Protein AF-A0A7K0JCX3-F1 (afdb_monomer_lite)

Sequence (196 aa):
MTDLVFKGQNDQVLTNSLKDFIETMYPDLGDCIKLYEDCYTKCIICADGSVLTQLELADSLIEYALLGNFDKAVVVNSYLFGDRKMLHYAILKTMAEVLSNPPKNCKNRSTYLMKDKNTGLVKIGSSSDISVRIQTLSCGNPYLSILAVLDKNIEKELHLKFADKKIKGEFYNLTNEDVSHIIKKYGFTSYVKSII

pLDDT: mean 76.18, std 16.54, range [28.33, 97.75]

Secondary structure (DSSP, 8-state):
-----B-S---HHHHHHHHHHHHHH-TT--S-BEEEE-SS-EEEE-TTS-EE-HHHHHHHHHHHIIIIIHHHHHHHHHHHSTT-THHHHHHHHHHHHHHHS--TT-S-PEEEEEEETTT-PEEEEEES-HHHHHHHHHHH-TTEEEEEEESS--HHHHHHHTGGGEEETTEE---HHHHHHHHHHHTPEE------

Structure (mmCIF, N/CA/C/O backbone):
data_AF-A0A7K0JCX3-F1
#
_entry.id   AF-A0A7K0JCX3-F1
#
loop_
_atom_site.group_PDB
_atom_site.id
_atom_site.type_symbol
_atom_site.label_atom_id
_atom_site.label_alt_id
_atom_site.label_comp_id
_atom_site.label_asym_id
_atom_site.label_entity_id
_atom_site.label_seq_id
_atom_site.pdbx_PDB_ins_code
_atom_site.Cartn_x
_atom_site.Cartn_y
_atom_site.Cartn_z
_atom_site.occupancy
_atom_site.B_iso_or_equiv
_atom_site.auth_seq_id
_atom_site.auth_comp_id
_atom_site.auth_asym_id
_atom_site.auth_atom_id
_atom_site.pdbx_PDB_model_num
ATOM 1 N N . MET A 1 1 ? -3.542 0.967 -40.638 1.00 36.81 1 MET A N 1
ATOM 2 C CA . MET A 1 1 ? -2.807 0.137 -39.671 1.00 36.81 1 MET A CA 1
ATOM 3 C C . MET A 1 1 ? -1.631 -0.413 -40.446 1.00 36.81 1 MET A C 1
ATOM 5 O O . MET A 1 1 ? -1.765 -1.415 -41.138 1.00 36.81 1 MET A O 1
ATOM 9 N N . THR A 1 2 ? -0.579 0.390 -40.530 1.00 41.38 2 THR A N 1
ATOM 10 C CA . THR A 1 2 ? 0.615 0.055 -41.304 1.00 41.38 2 THR A CA 1
ATOM 11 C C . THR A 1 2 ? 1.564 -0.622 -40.324 1.00 41.38 2 THR A C 1
ATOM 13 O O . THR A 1 2 ? 1.632 -0.230 -39.167 1.00 41.38 2 THR A O 1
ATOM 16 N N . ASP A 1 3 ? 2.223 -1.706 -40.716 1.00 49.84 3 ASP A N 1
ATOM 17 C CA . ASP A 1 3 ? 3.075 -2.432 -39.775 1.00 49.84 3 ASP A CA 1
ATOM 18 C C . ASP A 1 3 ? 4.225 -1.548 -39.269 1.00 49.84 3 ASP A C 1
ATOM 20 O O . ASP A 1 3 ? 4.939 -0.932 -40.059 1.00 49.84 3 ASP A O 1
ATOM 24 N N . LEU A 1 4 ? 4.434 -1.516 -37.949 1.00 51.78 4 LEU A N 1
ATOM 25 C CA . LEU A 1 4 ? 5.627 -0.934 -37.332 1.00 51.78 4 LEU A CA 1
ATOM 26 C C . LEU A 1 4 ? 6.891 -1.622 -37.874 1.00 51.78 4 LEU A C 1
ATOM 28 O O . LEU A 1 4 ? 7.139 -2.800 -37.609 1.00 51.78 4 LEU A O 1
ATOM 32 N N . VAL A 1 5 ? 7.696 -0.881 -38.641 1.00 56.72 5 VAL A N 1
ATOM 33 C CA . VAL A 1 5 ? 8.950 -1.370 -39.237 1.00 56.72 5 VAL A CA 1
ATOM 34 C C . VAL A 1 5 ? 10.145 -0.906 -38.408 1.00 56.72 5 VAL A C 1
ATOM 36 O O . VAL A 1 5 ? 10.510 0.270 -38.440 1.00 56.72 5 VAL A O 1
ATOM 39 N N . PHE A 1 6 ? 10.807 -1.841 -37.726 1.00 58.47 6 PHE A N 1
ATOM 40 C CA . PHE A 1 6 ? 12.056 -1.592 -37.005 1.00 58.47 6 PHE A CA 1
ATOM 41 C C . PHE A 1 6 ? 13.256 -1.852 -37.924 1.00 58.47 6 PHE A C 1
ATOM 43 O O . PHE A 1 6 ? 13.487 -2.973 -38.374 1.00 58.47 6 PHE A O 1
ATOM 50 N N . LYS A 1 7 ? 14.039 -0.812 -38.232 1.00 55.09 7 LYS A N 1
ATOM 51 C CA . LYS A 1 7 ? 15.247 -0.944 -39.064 1.00 55.09 7 LYS A CA 1
ATOM 52 C C . LYS A 1 7 ? 16.474 -1.169 -38.180 1.00 55.09 7 LYS A C 1
ATOM 54 O O . LYS A 1 7 ? 16.862 -0.256 -37.461 1.00 55.09 7 LYS A O 1
ATOM 59 N N . GLY A 1 8 ? 17.108 -2.343 -38.283 1.00 52.81 8 GLY A N 1
ATOM 60 C CA . GLY A 1 8 ? 18.459 -2.561 -37.745 1.00 52.81 8 GLY A CA 1
ATOM 61 C C . GLY A 1 8 ? 18.745 -3.874 -37.008 1.00 52.81 8 GLY A C 1
ATOM 62 O O . GLY A 1 8 ? 19.897 -4.061 -36.631 1.00 52.81 8 GLY A O 1
ATOM 63 N N . GLN A 1 9 ? 17.782 -4.787 -36.796 1.00 55.06 9 GLN A N 1
ATOM 64 C CA . GLN A 1 9 ? 18.033 -6.065 -36.097 1.00 55.06 9 GLN A CA 1
ATOM 65 C C . GLN A 1 9 ? 17.167 -7.238 -36.595 1.00 55.06 9 GLN A C 1
ATOM 67 O O . GLN A 1 9 ? 16.058 -7.032 -37.072 1.00 55.06 9 GLN A O 1
ATOM 72 N N . ASN A 1 10 ? 17.686 -8.468 -36.452 1.00 56.41 10 ASN A N 1
ATOM 73 C CA . ASN A 1 10 ? 17.102 -9.729 -36.949 1.00 56.41 10 ASN A CA 1
ATOM 74 C C . ASN A 1 10 ? 16.448 -10.601 -35.846 1.00 56.41 10 ASN A C 1
ATOM 76 O O . ASN A 1 10 ? 16.348 -11.816 -36.010 1.00 56.41 10 ASN A O 1
ATOM 80 N N . ASP A 1 11 ? 16.030 -10.028 -34.712 1.00 65.44 11 ASP A N 1
ATOM 81 C CA . ASP A 1 11 ? 15.361 -10.780 -33.635 1.00 65.44 11 ASP A CA 1
ATOM 82 C C . ASP A 1 11 ? 13.849 -10.518 -33.649 1.00 65.44 11 ASP A C 1
ATOM 84 O O . ASP A 1 11 ? 13.374 -9.470 -33.207 1.00 65.44 11 ASP A O 1
ATOM 88 N N . GLN A 1 12 ? 13.082 -11.481 -34.164 1.00 66.31 12 GLN A N 1
ATOM 89 C CA . GLN A 1 12 ? 11.628 -11.372 -34.305 1.00 66.31 12 GLN A CA 1
ATOM 90 C C . GLN A 1 12 ? 10.897 -11.280 -32.954 1.00 66.31 12 GLN A C 1
ATOM 92 O O . GLN A 1 12 ? 9.880 -10.596 -32.858 1.00 66.31 12 GLN A O 1
ATOM 97 N N . VAL A 1 13 ? 11.394 -11.951 -31.908 1.00 61.91 13 VAL A N 1
ATOM 98 C CA . VAL A 1 13 ? 10.744 -11.987 -30.584 1.00 61.91 13 VAL A CA 1
ATOM 99 C C . VAL A 1 13 ? 10.906 -10.647 -29.880 1.00 61.91 13 VAL A C 1
ATOM 101 O O . VAL A 1 13 ? 9.941 -10.103 -29.334 1.00 61.91 13 VAL A O 1
ATOM 104 N N . LEU A 1 14 ? 12.113 -10.088 -29.946 1.00 69.38 14 LEU A N 1
ATOM 105 C CA . LEU A 1 14 ? 12.386 -8.741 -29.472 1.00 69.38 14 LEU A CA 1
ATOM 106 C C . LEU A 1 14 ? 11.587 -7.707 -30.272 1.00 69.38 14 LEU A C 1
ATOM 108 O O . LEU A 1 14 ? 10.976 -6.823 -29.680 1.00 69.38 14 LEU A O 1
ATOM 112 N N . THR A 1 15 ? 11.547 -7.853 -31.598 1.00 71.00 15 THR A N 1
ATOM 113 C CA . THR A 1 15 ? 10.819 -6.938 -32.488 1.00 71.00 15 THR A CA 1
ATOM 114 C C . THR A 1 15 ? 9.327 -6.921 -32.161 1.00 71.00 15 THR A C 1
ATOM 116 O O . THR A 1 15 ? 8.750 -5.847 -32.040 1.00 71.00 15 THR A O 1
ATOM 119 N N . ASN A 1 16 ? 8.714 -8.085 -31.931 1.00 78.88 16 ASN A N 1
ATOM 120 C CA . ASN A 1 16 ? 7.308 -8.178 -31.535 1.00 78.88 16 ASN A CA 1
ATOM 121 C C . ASN A 1 16 ? 7.069 -7.639 -30.117 1.00 78.88 16 ASN A C 1
ATOM 123 O O . ASN A 1 16 ? 6.100 -6.931 -29.897 1.00 78.88 16 ASN A O 1
ATOM 127 N N . SER A 1 17 ? 7.953 -7.927 -29.156 1.00 80.12 17 SER A N 1
ATOM 128 C CA . SER A 1 17 ? 7.790 -7.424 -27.780 1.00 80.12 17 SER A CA 1
ATOM 129 C C . SER A 1 17 ? 7.938 -5.904 -27.708 1.00 80.12 17 SER A C 1
ATOM 131 O O . SER A 1 17 ? 7.210 -5.246 -26.972 1.00 80.12 17 SER A O 1
ATOM 133 N N . LEU A 1 18 ? 8.862 -5.342 -28.492 1.00 78.12 18 LEU A N 1
ATOM 134 C CA . LEU A 1 18 ? 9.038 -3.901 -28.623 1.00 78.12 18 LEU A CA 1
ATOM 135 C C . LEU A 1 18 ? 7.862 -3.273 -29.377 1.00 78.12 18 LEU A C 1
ATOM 137 O O . LEU A 1 18 ? 7.379 -2.232 -28.952 1.00 78.12 18 LEU A O 1
ATOM 141 N N . LYS A 1 19 ? 7.362 -3.921 -30.438 1.00 79.25 19 LYS A N 1
ATOM 142 C CA . LYS A 1 19 ? 6.141 -3.508 -31.145 1.00 79.25 19 LYS A CA 1
ATOM 143 C C . LYS A 1 19 ? 4.956 -3.434 -30.187 1.00 79.25 19 LYS A C 1
ATOM 145 O O . LYS A 1 19 ? 4.384 -2.365 -30.036 1.00 79.25 19 LYS A O 1
ATOM 150 N N . ASP A 1 20 ? 4.671 -4.524 -29.482 1.00 83.44 20 ASP A N 1
ATOM 151 C CA . ASP A 1 20 ? 3.569 -4.608 -28.525 1.00 83.44 20 ASP A CA 1
ATOM 152 C C . ASP A 1 20 ? 3.714 -3.567 -27.410 1.00 83.44 20 ASP A C 1
ATOM 154 O O . ASP A 1 20 ? 2.731 -2.948 -27.015 1.00 83.44 20 ASP A O 1
ATOM 158 N N . PHE A 1 21 ? 4.929 -3.366 -26.893 1.00 85.12 21 PHE A N 1
ATOM 159 C CA . PHE A 1 21 ? 5.210 -2.332 -25.900 1.00 85.12 21 PHE A CA 1
ATOM 160 C C . PHE A 1 21 ? 4.869 -0.936 -26.426 1.00 85.12 21 PHE A C 1
ATOM 162 O O . PHE A 1 21 ? 4.152 -0.199 -25.754 1.00 85.12 21 PHE A O 1
ATOM 169 N N . ILE A 1 22 ? 5.337 -0.587 -27.628 1.00 81.56 22 ILE A N 1
ATOM 170 C CA . ILE A 1 22 ? 5.062 0.720 -28.228 1.00 81.56 22 ILE A CA 1
ATOM 171 C C . ILE A 1 22 ? 3.571 0.875 -28.530 1.00 81.56 22 ILE A C 1
ATOM 173 O O . ILE A 1 22 ? 2.998 1.886 -28.153 1.00 81.56 22 ILE A O 1
ATOM 177 N N . GLU A 1 23 ? 2.920 -0.114 -29.139 1.00 83.38 23 GLU A N 1
ATOM 178 C CA . GLU A 1 23 ? 1.483 -0.049 -29.446 1.00 83.38 23 GLU A CA 1
ATOM 179 C C . GLU A 1 23 ? 0.627 0.068 -28.176 1.00 83.38 23 GLU A C 1
ATOM 181 O O . GLU A 1 23 ? -0.395 0.751 -28.176 1.00 83.38 23 GLU A O 1
ATOM 186 N N . THR A 1 24 ? 1.052 -0.573 -27.083 1.00 83.62 24 THR A N 1
ATOM 187 C CA . THR A 1 24 ? 0.335 -0.531 -25.801 1.00 83.62 24 THR A CA 1
ATOM 188 C C . THR A 1 24 ? 0.536 0.798 -25.079 1.00 83.62 24 THR A C 1
ATOM 190 O O . THR A 1 24 ? -0.426 1.355 -24.556 1.00 83.62 24 THR A O 1
ATOM 193 N N . MET A 1 25 ? 1.773 1.295 -25.021 1.00 84.31 25 MET A N 1
ATOM 194 C CA . MET A 1 25 ? 2.112 2.483 -24.229 1.00 84.31 25 MET A CA 1
ATOM 195 C C . MET A 1 25 ? 1.983 3.792 -25.014 1.00 84.31 25 MET A C 1
ATOM 197 O O . MET A 1 25 ? 1.819 4.851 -24.414 1.00 84.31 25 MET A O 1
ATOM 201 N N . TYR A 1 26 ? 2.033 3.728 -26.344 1.00 82.25 26 TYR A N 1
ATOM 202 C CA . TYR A 1 26 ? 2.054 4.879 -27.244 1.00 82.25 26 TYR A CA 1
ATOM 203 C C . TYR A 1 26 ? 1.163 4.657 -28.486 1.00 82.25 26 TYR A C 1
ATOM 205 O O . TYR A 1 26 ? 1.654 4.641 -29.616 1.00 82.25 26 TYR A O 1
ATOM 213 N N . PRO A 1 27 ? -0.161 4.498 -28.321 1.00 79.88 27 PRO A N 1
ATOM 214 C CA . PRO A 1 27 ? -1.068 4.133 -29.416 1.00 79.88 27 PRO A CA 1
ATOM 215 C C . PRO A 1 27 ? -1.220 5.204 -30.514 1.00 79.88 27 PRO A C 1
ATOM 217 O O . PRO A 1 27 ? -1.585 4.874 -31.640 1.00 79.88 27 PRO A O 1
ATOM 220 N N . ASP A 1 28 ? -0.942 6.476 -30.209 1.00 74.94 28 ASP A N 1
ATOM 221 C CA . ASP A 1 28 ? -1.078 7.607 -31.146 1.00 74.94 28 ASP A CA 1
ATOM 222 C C . ASP A 1 28 ? 0.184 7.855 -31.995 1.00 74.94 28 ASP A C 1
ATOM 224 O O . ASP A 1 28 ? 0.209 8.723 -32.872 1.00 74.94 28 ASP A O 1
ATOM 228 N N . LEU A 1 29 ? 1.253 7.104 -31.727 1.00 67.19 29 LEU A N 1
ATOM 229 C CA . LEU A 1 29 ? 2.536 7.238 -32.396 1.00 67.19 29 LEU A CA 1
ATOM 230 C C . LEU A 1 29 ? 2.500 6.513 -33.751 1.00 67.19 29 LEU A C 1
ATOM 232 O O . LEU A 1 29 ? 2.429 5.291 -33.827 1.00 67.19 29 LEU A O 1
ATOM 236 N N . GLY A 1 30 ? 2.497 7.299 -34.833 1.00 59.31 30 GLY A N 1
ATOM 237 C CA . GLY A 1 30 ? 2.309 6.816 -36.205 1.00 59.31 30 GLY A CA 1
ATOM 238 C C . GLY A 1 30 ? 3.421 5.907 -36.756 1.00 59.31 30 GLY A C 1
ATOM 239 O O . GLY A 1 30 ? 4.517 5.786 -36.208 1.00 59.31 30 GLY A O 1
ATOM 240 N N . ASP A 1 31 ? 3.122 5.288 -37.901 1.00 64.75 31 ASP A N 1
ATOM 241 C CA . ASP A 1 31 ? 3.861 4.166 -38.489 1.00 64.75 31 ASP A CA 1
ATOM 242 C C . ASP A 1 31 ? 5.259 4.548 -39.017 1.00 64.75 31 ASP A C 1
ATOM 244 O O . ASP A 1 31 ? 5.417 4.885 -40.190 1.00 64.75 31 ASP A O 1
ATOM 248 N N . CYS A 1 32 ? 6.273 4.501 -38.143 1.00 57.72 32 CYS A N 1
ATOM 249 C CA . CYS A 1 32 ? 7.697 4.207 -38.401 1.00 57.72 32 CYS A CA 1
ATOM 250 C C . CYS A 1 32 ? 8.549 4.640 -37.199 1.00 57.72 32 CYS A C 1
ATOM 252 O O . CYS A 1 32 ? 8.616 5.822 -36.876 1.00 57.72 32 CYS A O 1
ATOM 254 N N . ILE A 1 33 ? 9.299 3.715 -36.599 1.00 67.50 33 ILE A N 1
ATOM 255 C CA . ILE A 1 33 ? 10.171 4.007 -35.458 1.00 67.50 33 ILE A CA 1
ATOM 256 C C . ILE A 1 33 ? 11.630 3.721 -35.820 1.00 67.50 33 ILE A C 1
ATOM 258 O O . ILE A 1 33 ? 11.962 2.668 -36.368 1.00 67.50 33 ILE A O 1
ATOM 262 N N . LYS A 1 34 ? 12.522 4.664 -35.510 1.00 69.50 34 LYS A N 1
ATOM 263 C CA . LYS A 1 34 ? 13.972 4.517 -35.650 1.00 69.50 34 LYS A CA 1
ATOM 264 C C . LYS A 1 34 ? 14.608 4.393 -34.278 1.00 69.50 34 LYS A C 1
ATOM 266 O O . LYS A 1 34 ? 14.353 5.188 -33.383 1.00 69.50 34 LYS A O 1
ATOM 271 N N . LEU A 1 35 ? 15.478 3.409 -34.138 1.00 67.75 35 LEU A N 1
ATOM 272 C CA . LEU A 1 35 ? 16.242 3.190 -32.921 1.00 67.75 35 LEU A CA 1
ATOM 273 C C . LEU A 1 35 ? 17.571 3.919 -33.082 1.00 67.75 35 LEU A C 1
ATOM 275 O O . LEU A 1 35 ? 18.255 3.744 -34.093 1.00 67.75 35 LEU A O 1
ATOM 279 N N . TYR A 1 36 ? 17.899 4.769 -32.117 1.00 67.44 36 TYR A N 1
ATOM 280 C CA . TYR A 1 36 ? 19.151 5.509 -32.091 1.00 67.44 36 TYR A CA 1
ATOM 281 C C . TYR A 1 36 ? 19.960 5.068 -30.874 1.00 67.44 36 TYR A C 1
ATOM 283 O O . TYR A 1 36 ? 19.446 5.023 -29.759 1.00 67.44 36 TYR A O 1
ATOM 291 N N . GLU A 1 37 ? 21.220 4.714 -31.099 1.00 63.09 37 GLU A N 1
ATOM 292 C CA . GLU A 1 37 ? 22.159 4.280 -30.068 1.00 63.09 37 GLU A CA 1
ATOM 293 C C . GLU A 1 37 ? 23.459 5.066 -30.231 1.00 63.09 37 GLU A C 1
ATOM 295 O O . GLU A 1 37 ? 24.058 5.071 -31.308 1.00 63.09 37 GLU A O 1
ATOM 300 N N . ASP A 1 38 ? 23.896 5.720 -29.156 1.00 59.59 38 ASP A N 1
ATOM 301 C CA . ASP A 1 38 ? 25.240 6.272 -29.030 1.00 59.59 38 ASP A CA 1
ATOM 302 C C . ASP A 1 38 ? 25.994 5.628 -27.856 1.00 59.59 38 ASP A C 1
ATOM 304 O O . ASP A 1 38 ? 25.495 4.738 -27.165 1.00 59.59 38 ASP A O 1
ATOM 308 N N . CYS A 1 39 ? 27.240 6.048 -27.633 1.00 46.81 39 CYS A N 1
ATOM 309 C CA . CYS A 1 39 ? 28.114 5.479 -26.607 1.00 46.81 39 CYS A CA 1
ATOM 310 C C . CYS A 1 39 ? 27.606 5.651 -25.160 1.00 46.81 39 CYS A C 1
ATOM 312 O O . CYS A 1 39 ? 28.187 5.054 -24.248 1.00 46.81 39 CYS A O 1
ATOM 314 N N . TYR A 1 40 ? 26.536 6.420 -24.936 1.00 53.09 40 TYR A N 1
ATOM 315 C CA . TYR A 1 40 ? 25.987 6.696 -23.611 1.00 53.09 40 TYR A CA 1
ATOM 316 C C . TYR A 1 40 ? 24.502 6.344 -23.477 1.00 53.09 40 TYR A C 1
ATOM 318 O O . TYR A 1 40 ? 24.075 6.016 -22.368 1.00 53.09 40 TYR A O 1
ATOM 326 N N . THR A 1 41 ? 23.724 6.387 -24.562 1.00 58.28 41 THR A N 1
ATOM 327 C CA . THR A 1 41 ? 22.262 6.296 -24.518 1.00 58.28 41 THR A CA 1
ATOM 328 C C . THR A 1 41 ? 21.656 5.589 -25.731 1.00 58.28 41 THR A C 1
ATOM 330 O O . THR A 1 41 ? 22.139 5.687 -26.856 1.00 58.28 41 THR A O 1
ATOM 333 N N . LYS A 1 42 ? 20.544 4.890 -25.484 1.00 67.31 42 LYS A N 1
ATOM 334 C CA . LYS A 1 42 ? 19.618 4.397 -26.510 1.00 67.31 42 LYS A CA 1
ATOM 335 C C . LYS A 1 42 ? 18.321 5.187 -26.412 1.00 67.31 42 LYS A C 1
ATOM 337 O O . LYS A 1 42 ? 17.773 5.292 -25.316 1.00 67.31 42 LYS A O 1
ATOM 342 N N . CYS A 1 43 ? 17.826 5.719 -27.520 1.00 69.31 43 CYS A N 1
ATOM 343 C CA . CYS A 1 43 ? 16.540 6.405 -27.585 1.00 69.31 43 CYS A CA 1
ATOM 344 C C . CYS A 1 43 ? 15.733 5.947 -28.800 1.00 69.31 43 CYS A C 1
ATOM 346 O O . CYS A 1 43 ? 16.257 5.371 -29.761 1.00 69.31 43 CYS A O 1
ATOM 348 N N . ILE A 1 44 ? 14.427 6.182 -28.729 1.00 74.81 44 ILE A N 1
ATOM 349 C CA . ILE A 1 44 ? 13.502 5.855 -29.806 1.00 74.81 44 ILE A CA 1
ATOM 350 C C . ILE A 1 44 ? 13.110 7.156 -30.503 1.00 74.81 44 ILE A C 1
ATOM 352 O O . ILE A 1 44 ? 12.558 8.047 -29.868 1.00 74.81 44 ILE A O 1
ATOM 356 N N . ILE A 1 45 ? 13.407 7.266 -31.799 1.00 75.19 45 ILE A N 1
ATOM 357 C CA . ILE A 1 45 ? 12.993 8.381 -32.653 1.00 75.19 45 ILE A CA 1
ATOM 358 C C . ILE A 1 45 ? 11.753 7.957 -33.427 1.00 75.19 45 ILE A C 1
ATOM 360 O O . ILE A 1 45 ? 11.756 6.980 -34.178 1.00 75.19 45 ILE A O 1
ATOM 364 N N . CYS A 1 46 ? 10.700 8.725 -33.266 1.00 74.81 46 CYS A N 1
ATOM 365 C CA . CYS A 1 46 ? 9.385 8.423 -33.777 1.00 74.81 46 CYS A CA 1
ATOM 366 C C . CYS A 1 46 ? 9.141 9.010 -35.172 1.00 74.81 46 CYS A C 1
ATOM 368 O O . CYS A 1 46 ? 9.905 9.853 -35.652 1.00 74.81 46 CYS A O 1
ATOM 370 N N . ALA A 1 47 ? 8.066 8.571 -35.833 1.00 69.12 47 ALA A N 1
ATOM 371 C CA . ALA A 1 47 ? 7.727 8.987 -37.197 1.00 69.12 47 ALA A CA 1
ATOM 372 C C . ALA A 1 47 ? 7.475 10.498 -37.321 1.00 69.12 47 ALA A C 1
ATOM 374 O O . ALA A 1 47 ? 7.823 11.106 -38.332 1.00 69.12 47 ALA A O 1
ATOM 375 N N . ASP A 1 48 ? 6.895 11.096 -36.283 1.00 70.69 48 ASP A N 1
ATOM 376 C CA . ASP A 1 48 ? 6.623 12.531 -36.164 1.00 70.69 48 ASP A CA 1
ATOM 377 C C . ASP A 1 48 ? 7.868 13.359 -35.788 1.00 70.69 48 ASP A C 1
ATOM 379 O O . ASP A 1 48 ? 7.803 14.586 -35.714 1.00 70.69 48 ASP A O 1
ATOM 383 N N . GLY A 1 49 ? 9.011 12.697 -35.578 1.00 70.56 49 GLY A N 1
ATOM 384 C CA . GLY A 1 49 ? 10.269 13.310 -35.164 1.00 70.56 49 GLY A CA 1
ATOM 385 C C . GLY A 1 49 ? 10.449 13.444 -33.650 1.00 70.56 49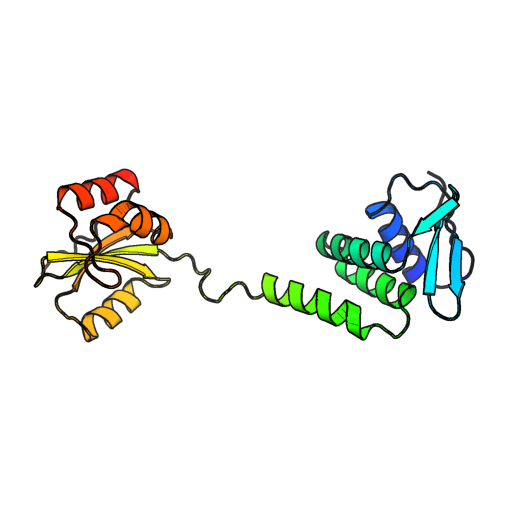 GLY A C 1
ATOM 386 O O . GLY A 1 49 ? 11.491 13.948 -33.230 1.00 70.56 49 GLY A O 1
ATOM 387 N N . SER A 1 50 ? 9.491 12.995 -32.830 1.00 74.56 50 SER A N 1
ATOM 388 C CA . SER A 1 50 ? 9.642 12.971 -31.369 1.00 74.56 50 SER A CA 1
ATOM 389 C C . SER A 1 50 ? 10.697 11.951 -30.920 1.00 74.56 50 SER A C 1
ATOM 391 O O . SER A 1 50 ? 10.993 10.984 -31.624 1.00 74.56 50 SER A O 1
ATOM 393 N N . VAL A 1 51 ? 11.304 12.181 -29.753 1.00 79.00 51 VAL A N 1
ATOM 394 C CA . VAL A 1 51 ? 12.357 11.321 -29.195 1.00 79.00 51 VAL A CA 1
ATOM 395 C C . VAL A 1 51 ? 11.938 10.858 -27.807 1.00 79.00 51 VAL A C 1
ATOM 397 O O . VAL A 1 51 ? 11.800 11.688 -26.916 1.00 79.00 51 VAL A O 1
ATOM 400 N N . LEU A 1 52 ? 11.784 9.547 -27.619 1.00 76.56 52 LEU A N 1
ATOM 401 C CA . LEU A 1 52 ? 11.574 8.941 -26.305 1.00 76.56 52 LEU A CA 1
ATOM 402 C C . LEU A 1 52 ? 12.930 8.678 -25.655 1.00 76.56 52 LEU A C 1
ATOM 404 O O . LEU A 1 52 ? 13.750 7.894 -26.153 1.00 76.56 52 LEU A O 1
ATOM 408 N N . THR A 1 53 ? 13.165 9.362 -24.544 1.00 75.06 53 THR A N 1
ATOM 409 C CA . THR A 1 53 ? 14.390 9.257 -23.756 1.00 75.06 53 THR A CA 1
ATOM 410 C C . THR A 1 53 ? 14.428 7.967 -22.936 1.00 75.06 53 THR A C 1
ATOM 412 O O . THR A 1 53 ? 13.419 7.301 -22.714 1.00 75.06 53 THR A O 1
ATOM 415 N N . GLN A 1 54 ? 15.609 7.615 -22.424 1.00 72.31 54 GLN A N 1
ATOM 416 C CA . GLN A 1 54 ? 15.784 6.434 -21.574 1.00 72.31 54 GLN A CA 1
ATOM 417 C C . GLN A 1 54 ? 14.898 6.434 -20.323 1.00 72.31 54 GLN A C 1
ATOM 419 O O . GLN A 1 54 ? 14.440 5.374 -19.909 1.00 72.31 54 GLN A O 1
ATOM 424 N N . LEU A 1 55 ? 14.652 7.601 -19.727 1.00 70.62 55 LEU A N 1
ATOM 425 C CA . LEU A 1 55 ? 13.816 7.707 -18.535 1.00 70.62 55 LEU A CA 1
ATOM 426 C C . LEU A 1 55 ? 12.338 7.467 -18.871 1.00 70.62 55 LEU A C 1
ATOM 428 O O . LEU A 1 55 ? 11.693 6.650 -18.225 1.00 70.62 55 LEU A O 1
ATOM 432 N N . GLU A 1 56 ? 11.838 8.095 -19.939 1.00 76.31 56 GLU A N 1
ATOM 433 C CA . GLU A 1 56 ? 10.451 7.930 -20.405 1.00 76.31 56 GLU A CA 1
ATOM 434 C C . GLU A 1 56 ? 10.156 6.485 -20.819 1.00 76.31 56 GLU A C 1
ATOM 436 O O . GLU A 1 56 ? 9.080 5.949 -20.545 1.00 76.31 56 GLU A O 1
ATOM 441 N N . LEU A 1 57 ? 11.143 5.830 -21.431 1.00 78.06 57 LEU A N 1
ATOM 442 C CA . LEU A 1 57 ? 11.065 4.417 -21.774 1.00 78.06 57 LEU A CA 1
ATOM 443 C C . LEU A 1 57 ? 11.089 3.521 -20.533 1.00 78.06 57 LEU A C 1
ATOM 445 O O . LEU A 1 57 ? 10.366 2.530 -20.502 1.00 78.06 57 LEU A O 1
ATOM 449 N N . ALA A 1 58 ? 11.897 3.847 -19.519 1.00 76.06 58 ALA A N 1
ATOM 450 C CA . ALA A 1 58 ? 11.974 3.067 -18.288 1.00 76.06 58 ALA A CA 1
ATOM 451 C C . ALA A 1 58 ? 10.653 3.124 -17.513 1.00 76.06 58 ALA A C 1
ATOM 453 O O . ALA A 1 58 ? 10.166 2.075 -17.108 1.00 76.06 58 ALA A O 1
ATOM 454 N N . ASP A 1 59 ? 10.052 4.308 -17.372 1.00 75.06 59 ASP A N 1
ATOM 455 C CA . ASP A 1 59 ? 8.776 4.496 -16.670 1.00 75.06 59 ASP A CA 1
ATOM 456 C C . ASP A 1 59 ? 7.624 3.782 -17.383 1.00 75.06 59 ASP A C 1
ATOM 458 O O . ASP A 1 59 ? 6.872 3.021 -16.769 1.00 75.06 59 ASP A O 1
ATOM 462 N N . SER A 1 60 ? 7.541 3.938 -18.704 1.00 80.75 60 SER A N 1
ATOM 463 C CA . SER A 1 60 ? 6.502 3.285 -19.508 1.00 80.75 60 SER A CA 1
ATOM 464 C C . SER A 1 60 ? 6.625 1.762 -19.458 1.00 80.75 60 SER A C 1
ATOM 466 O O . SER A 1 60 ? 5.633 1.038 -19.508 1.00 80.75 60 SER A O 1
ATOM 468 N N . LEU A 1 61 ? 7.845 1.250 -19.292 1.00 77.19 61 LEU A N 1
ATOM 469 C CA . LEU A 1 61 ? 8.103 -0.173 -19.125 1.00 77.19 61 LEU A CA 1
ATOM 470 C C . LEU A 1 61 ? 7.595 -0.728 -17.785 1.00 77.19 61 LEU A C 1
ATOM 472 O O . LEU A 1 61 ? 7.147 -1.876 -17.733 1.00 77.19 61 LEU A O 1
ATOM 476 N N . ILE A 1 62 ? 7.636 0.074 -16.715 1.00 75.69 62 ILE A N 1
ATOM 477 C CA . ILE A 1 62 ? 7.045 -0.281 -15.414 1.00 75.69 62 ILE A CA 1
ATOM 478 C C . ILE A 1 62 ? 5.539 -0.473 -15.570 1.00 75.69 62 ILE A C 1
ATOM 480 O O . ILE A 1 62 ? 4.988 -1.484 -15.136 1.00 75.69 62 ILE A O 1
ATOM 484 N N . GLU A 1 63 ? 4.877 0.490 -16.204 1.00 76.25 63 GLU A N 1
ATOM 485 C CA . GLU A 1 63 ? 3.433 0.457 -16.419 1.00 76.25 63 GLU A CA 1
ATOM 486 C C . GLU A 1 63 ? 3.031 -0.707 -17.327 1.00 76.25 63 GLU A C 1
ATOM 488 O O . GLU A 1 63 ? 2.137 -1.484 -16.989 1.00 76.25 63 GLU A O 1
ATOM 493 N N . TYR A 1 64 ? 3.778 -0.919 -18.409 1.00 80.38 64 TYR A N 1
ATOM 494 C CA . TYR A 1 64 ? 3.589 -2.064 -19.288 1.00 80.38 64 TYR A CA 1
ATOM 495 C C . TYR A 1 64 ? 3.674 -3.402 -18.536 1.00 80.38 64 TYR A C 1
ATOM 497 O O . TYR A 1 64 ? 2.845 -4.296 -18.741 1.00 80.38 64 TYR A O 1
ATOM 505 N N . ALA A 1 65 ? 4.629 -3.530 -17.608 1.00 75.31 65 ALA A N 1
ATOM 506 C CA . ALA A 1 65 ? 4.755 -4.703 -16.751 1.00 75.31 65 ALA A CA 1
ATOM 507 C C . ALA A 1 65 ? 3.553 -4.870 -15.797 1.00 75.31 65 ALA A C 1
ATOM 509 O O . ALA A 1 65 ? 3.077 -5.993 -15.610 1.00 75.31 65 ALA A O 1
ATOM 510 N N . LEU A 1 66 ? 3.030 -3.774 -15.232 1.00 70.38 66 LEU A N 1
ATOM 511 C CA . LEU A 1 66 ? 1.860 -3.774 -14.340 1.00 70.38 66 LEU A CA 1
ATOM 512 C C . LEU A 1 66 ? 0.546 -4.117 -15.056 1.00 70.38 66 LEU A C 1
ATOM 514 O O . LEU A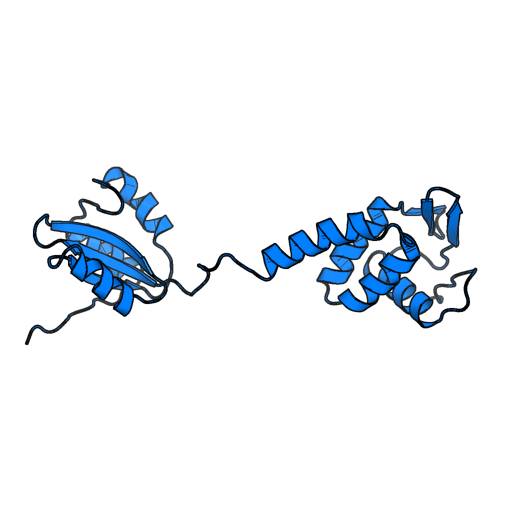 1 66 ? -0.354 -4.675 -14.431 1.00 70.38 66 LEU A O 1
ATOM 518 N N . LEU A 1 67 ? 0.453 -3.870 -16.364 1.00 74.50 67 LEU A N 1
ATOM 519 C CA . LEU A 1 67 ? -0.670 -4.296 -17.210 1.00 74.50 67 LEU A CA 1
ATOM 520 C C . LEU A 1 67 ? -0.667 -5.807 -17.519 1.00 74.50 67 LEU A C 1
ATOM 522 O O . LEU A 1 67 ? -1.471 -6.282 -18.318 1.00 74.50 67 LEU A O 1
ATOM 526 N N . GLY A 1 68 ? 0.224 -6.575 -16.883 1.00 72.81 68 GLY A N 1
ATOM 527 C CA . GLY A 1 68 ? 0.331 -8.024 -17.042 1.00 72.81 68 GLY A CA 1
ATOM 528 C C . GLY A 1 68 ? 1.321 -8.463 -18.123 1.00 72.81 68 GLY A C 1
ATOM 529 O O . GLY A 1 68 ? 1.443 -9.660 -18.369 1.00 72.81 68 GLY A O 1
ATOM 530 N N . ASN A 1 69 ? 2.068 -7.537 -18.736 1.00 78.38 69 ASN A N 1
ATOM 531 C CA . ASN A 1 69 ? 3.045 -7.840 -19.790 1.00 78.38 69 ASN A CA 1
ATOM 532 C C . ASN A 1 69 ? 4.484 -7.961 -19.258 1.00 78.38 69 ASN A C 1
ATOM 534 O O . ASN A 1 69 ? 5.442 -7.606 -19.945 1.00 78.38 69 ASN A O 1
ATOM 538 N N . PHE A 1 70 ? 4.648 -8.456 -18.028 1.00 73.62 70 PHE A N 1
ATOM 539 C CA . PHE A 1 70 ? 5.933 -8.495 -17.322 1.00 73.62 70 PHE A CA 1
ATOM 540 C C . PHE A 1 70 ? 7.053 -9.169 -18.135 1.00 73.62 70 PHE A C 1
ATOM 542 O O . PHE A 1 70 ? 8.143 -8.616 -18.263 1.00 73.62 70 PHE A O 1
ATOM 549 N N . ASP A 1 71 ? 6.778 -10.319 -18.752 1.00 73.81 71 ASP A N 1
ATOM 550 C CA . ASP A 1 71 ? 7.785 -11.069 -19.516 1.00 73.81 71 ASP A CA 1
ATOM 551 C C . ASP A 1 71 ? 8.279 -10.296 -20.745 1.00 73.81 71 ASP A C 1
ATOM 553 O O . ASP A 1 71 ? 9.480 -10.232 -21.018 1.00 73.81 71 ASP A O 1
ATOM 557 N N . LYS A 1 72 ? 7.362 -9.629 -21.453 1.00 80.31 72 LYS A N 1
ATOM 558 C CA . LYS A 1 72 ? 7.697 -8.770 -22.597 1.00 80.31 72 LYS A CA 1
ATOM 559 C C . LYS A 1 72 ? 8.458 -7.525 -22.141 1.00 80.31 72 LYS A C 1
ATOM 561 O O . LYS A 1 72 ? 9.425 -7.127 -22.789 1.00 80.31 72 LYS A O 1
ATOM 566 N N . ALA A 1 73 ? 8.090 -6.959 -20.991 1.00 77.25 73 ALA A N 1
ATOM 567 C CA . ALA A 1 73 ? 8.778 -5.817 -20.402 1.00 77.25 73 ALA A CA 1
ATOM 568 C C . ALA A 1 73 ? 10.253 -6.130 -20.080 1.00 77.25 73 ALA A C 1
ATOM 570 O O . ALA A 1 73 ? 11.137 -5.315 -20.328 1.00 77.25 73 ALA A O 1
ATOM 571 N N . VAL A 1 74 ? 10.562 -7.338 -19.598 1.00 73.19 74 VAL A N 1
ATOM 572 C CA . VAL A 1 74 ? 11.949 -7.763 -19.323 1.00 73.19 74 VAL A CA 1
ATOM 573 C C . VAL A 1 74 ? 12.788 -7.863 -20.604 1.00 73.19 74 VAL A C 1
ATOM 575 O O . VAL A 1 74 ? 13.963 -7.466 -20.615 1.00 73.19 74 VAL A O 1
ATOM 578 N N . VAL A 1 75 ? 12.190 -8.363 -21.690 1.00 77.44 75 VAL A N 1
ATOM 579 C CA . VAL A 1 75 ? 12.834 -8.446 -23.011 1.00 77.44 75 VAL A CA 1
ATOM 580 C C . VAL A 1 75 ? 13.135 -7.042 -23.542 1.00 77.44 75 VAL A C 1
ATOM 582 O O . VAL A 1 75 ? 14.273 -6.753 -23.919 1.00 77.44 75 VAL A O 1
ATOM 585 N N . VAL A 1 76 ? 12.153 -6.140 -23.471 1.00 77.75 76 VAL A N 1
ATOM 586 C CA . VAL A 1 76 ? 12.292 -4.739 -23.891 1.00 77.75 76 VAL A CA 1
ATOM 587 C C . VAL A 1 76 ? 13.319 -3.986 -23.026 1.00 77.75 76 VAL A C 1
ATOM 589 O O . VAL A 1 76 ? 14.175 -3.292 -23.573 1.00 77.75 76 VAL A O 1
ATOM 592 N N . ASN A 1 77 ? 13.345 -4.199 -21.703 1.00 78.25 77 ASN A N 1
ATOM 593 C CA . ASN A 1 77 ? 14.349 -3.625 -20.790 1.00 78.25 77 ASN A CA 1
ATOM 594 C C . ASN A 1 77 ? 15.782 -3.958 -21.224 1.00 78.25 77 ASN A C 1
ATOM 596 O O . ASN A 1 77 ? 16.665 -3.103 -21.303 1.00 78.25 77 ASN A O 1
ATOM 600 N N . SER A 1 78 ? 16.011 -5.249 -21.475 1.00 73.44 78 SER A N 1
ATOM 601 C CA . SER A 1 78 ? 17.336 -5.791 -21.775 1.00 73.44 78 SER A CA 1
ATOM 602 C C . SER A 1 78 ? 17.889 -5.213 -23.068 1.00 73.44 78 SER A C 1
ATOM 604 O O . SER A 1 78 ? 19.095 -5.009 -23.202 1.00 73.44 78 SER A O 1
ATOM 606 N N . TYR A 1 79 ? 16.989 -4.921 -23.998 1.00 75.25 79 TYR A N 1
ATOM 607 C CA . TYR A 1 79 ? 17.312 -4.272 -25.245 1.00 75.25 79 TYR A CA 1
ATOM 608 C C . TYR A 1 79 ? 17.617 -2.777 -25.078 1.00 75.25 79 TYR A C 1
ATOM 610 O O . TYR A 1 79 ? 18.698 -2.324 -25.474 1.00 75.25 79 TYR A O 1
ATOM 618 N N . LEU A 1 80 ? 16.697 -2.027 -24.463 1.00 72.19 80 LEU A N 1
ATOM 619 C CA . LEU A 1 80 ? 16.755 -0.565 -24.361 1.00 72.19 80 LEU A CA 1
ATOM 620 C C . LEU A 1 80 ? 17.875 -0.052 -23.448 1.00 72.19 80 LEU A C 1
ATOM 622 O O . LEU A 1 80 ? 18.390 1.040 -23.669 1.00 72.19 80 LEU A O 1
ATOM 626 N N . PHE A 1 81 ? 18.293 -0.829 -22.449 1.00 70.94 81 PHE A N 1
ATOM 627 C CA . PHE A 1 81 ? 19.239 -0.349 -21.432 1.00 70.94 81 PHE A CA 1
ATOM 628 C C . PHE A 1 81 ? 20.562 -1.126 -21.393 1.00 70.94 81 PHE A C 1
ATOM 630 O O . PHE A 1 81 ? 21.430 -0.839 -20.562 1.00 70.94 81 PHE A O 1
ATOM 637 N N . GLY A 1 82 ? 20.752 -2.080 -22.316 1.00 67.06 82 GLY A N 1
ATOM 638 C CA . GLY A 1 82 ? 21.961 -2.905 -22.395 1.00 67.06 82 GLY A CA 1
ATOM 639 C C . GLY A 1 82 ? 22.246 -3.637 -21.081 1.00 67.06 82 GLY A C 1
ATOM 640 O O . GLY A 1 82 ? 21.344 -3.835 -20.276 1.00 67.06 82 GLY A O 1
ATOM 641 N N . ASP A 1 83 ? 23.502 -4.022 -20.829 1.00 59.53 83 ASP A N 1
ATOM 642 C CA . ASP A 1 83 ? 23.923 -4.709 -19.591 1.00 59.53 83 ASP A CA 1
ATOM 643 C C . ASP A 1 83 ? 24.114 -3.784 -18.367 1.00 59.53 83 ASP A C 1
ATOM 645 O O . ASP A 1 83 ? 24.613 -4.216 -17.329 1.00 59.53 83 ASP A O 1
ATOM 649 N N . ARG A 1 84 ? 23.633 -2.527 -18.402 1.00 64.19 84 ARG A N 1
ATOM 650 C CA . ARG A 1 84 ? 23.515 -1.671 -17.194 1.00 64.19 84 ARG A CA 1
ATOM 651 C C . ARG A 1 84 ? 22.137 -1.791 -16.529 1.00 64.19 84 ARG A C 1
ATOM 653 O O . ARG A 1 84 ? 21.563 -0.842 -16.005 1.00 64.19 84 ARG A O 1
ATOM 660 N N . LYS A 1 85 ? 21.684 -3.044 -16.484 1.00 52.81 85 LYS A N 1
ATOM 661 C CA . LYS A 1 85 ? 20.417 -3.600 -15.978 1.00 52.81 85 LYS A CA 1
ATOM 662 C C . LYS A 1 85 ? 20.188 -3.415 -14.474 1.00 52.81 85 LYS A C 1
ATOM 664 O O . LYS A 1 85 ? 19.078 -3.612 -13.998 1.00 52.81 85 LYS A O 1
ATOM 669 N N . MET A 1 86 ? 21.222 -3.056 -13.717 1.00 51.06 86 MET A N 1
ATOM 670 C CA . MET A 1 86 ? 21.249 -3.165 -12.252 1.00 51.06 86 MET A CA 1
ATOM 671 C C . MET A 1 86 ? 20.498 -2.064 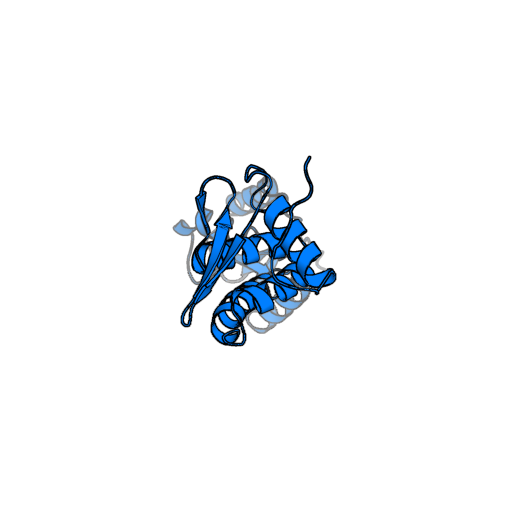-11.490 1.00 51.06 86 MET A C 1
ATOM 673 O O . MET A 1 86 ? 20.015 -2.328 -10.394 1.00 51.06 86 MET A O 1
ATOM 677 N N . LEU A 1 87 ? 20.353 -0.856 -12.045 1.00 48.22 87 LEU A N 1
ATOM 678 C CA . LEU A 1 87 ? 19.674 0.246 -11.345 1.00 48.22 87 LEU A CA 1
ATOM 679 C C . LEU A 1 87 ? 18.148 0.187 -11.519 1.00 48.22 87 LEU A C 1
ATOM 681 O O . LEU A 1 87 ? 17.400 0.292 -10.550 1.00 48.22 87 LEU A O 1
ATOM 685 N N . HIS A 1 88 ? 17.690 -0.076 -12.742 1.00 52.41 88 HIS A N 1
ATOM 686 C CA . HIS A 1 88 ? 16.265 -0.165 -13.068 1.00 52.41 88 HIS A CA 1
ATOM 687 C C . HIS A 1 88 ? 15.616 -1.444 -12.508 1.00 52.41 88 HIS A C 1
ATOM 689 O O . HIS A 1 88 ? 14.501 -1.398 -11.997 1.00 52.41 88 HIS A O 1
ATOM 695 N N . TYR A 1 89 ? 16.352 -2.561 -12.466 1.00 54.16 89 TYR A N 1
ATOM 696 C CA . TYR A 1 89 ? 15.948 -3.785 -11.763 1.00 54.16 89 TYR A CA 1
ATOM 697 C C . TYR A 1 89 ? 15.786 -3.575 -10.250 1.00 54.16 89 TYR A C 1
ATOM 699 O O . TYR A 1 89 ? 14.839 -4.088 -9.659 1.00 54.16 89 TYR A O 1
ATOM 707 N N . ALA A 1 90 ? 16.675 -2.804 -9.612 1.00 53.59 90 ALA A N 1
ATOM 708 C CA . ALA A 1 90 ? 16.631 -2.591 -8.167 1.00 53.59 90 ALA A CA 1
ATOM 709 C C . ALA A 1 90 ? 15.383 -1.805 -7.723 1.00 53.59 90 ALA A C 1
ATOM 711 O O . ALA A 1 90 ? 14.752 -2.174 -6.734 1.00 53.59 90 ALA A O 1
ATOM 712 N N . ILE A 1 91 ? 14.981 -0.769 -8.465 1.00 55.03 91 ILE A N 1
ATOM 713 C CA . ILE A 1 91 ? 13.819 0.071 -8.120 1.00 55.03 91 ILE A CA 1
ATOM 714 C C . ILE A 1 91 ? 12.498 -0.678 -8.377 1.00 55.03 91 ILE A C 1
ATOM 716 O O . ILE A 1 91 ? 11.641 -0.739 -7.494 1.00 55.03 91 ILE A O 1
ATOM 720 N N . LEU A 1 92 ? 12.379 -1.358 -9.523 1.00 60.19 92 LEU A N 1
ATOM 721 C CA . LEU A 1 92 ? 11.214 -2.175 -9.885 1.00 60.19 92 LEU A CA 1
ATOM 722 C C . LEU A 1 92 ? 10.993 -3.375 -8.950 1.00 60.19 92 LEU A C 1
ATOM 724 O O . LEU A 1 92 ? 9.871 -3.621 -8.504 1.00 60.19 92 LEU A O 1
ATOM 728 N N . LYS A 1 93 ? 12.065 -4.096 -8.597 1.00 56.44 93 LYS A N 1
ATOM 729 C CA . LYS A 1 93 ? 12.033 -5.215 -7.641 1.00 56.44 93 LYS A CA 1
ATOM 730 C C . LYS A 1 93 ? 11.594 -4.762 -6.250 1.00 56.44 93 LYS A C 1
ATOM 732 O O . LYS A 1 93 ? 10.793 -5.440 -5.613 1.00 56.44 93 LYS A O 1
ATOM 737 N N . THR A 1 94 ? 12.075 -3.601 -5.806 1.00 54.09 94 THR A N 1
ATOM 738 C CA . THR A 1 94 ? 11.719 -3.052 -4.490 1.00 54.09 94 THR A CA 1
ATOM 739 C C . THR A 1 94 ? 10.229 -2.708 -4.425 1.00 54.09 94 THR A C 1
ATOM 741 O O . THR A 1 94 ? 9.554 -3.043 -3.455 1.00 54.09 94 THR A O 1
ATOM 744 N N . MET A 1 95 ? 9.675 -2.105 -5.478 1.00 51.59 95 MET A N 1
ATOM 745 C CA . MET A 1 95 ? 8.244 -1.793 -5.541 1.00 51.59 95 MET A CA 1
ATOM 746 C C . MET A 1 95 ? 7.378 -3.061 -5.652 1.00 51.59 95 MET A C 1
ATOM 748 O O . MET A 1 95 ? 6.354 -3.160 -4.976 1.00 51.59 95 MET A O 1
ATOM 752 N N . ALA A 1 96 ? 7.811 -4.072 -6.412 1.00 60.59 96 ALA A N 1
ATOM 753 C CA . ALA A 1 96 ? 7.118 -5.359 -6.510 1.00 60.59 96 ALA A CA 1
ATOM 754 C C . ALA A 1 96 ? 7.130 -6.156 -5.187 1.00 60.59 96 ALA A C 1
ATOM 756 O O . ALA A 1 96 ? 6.110 -6.740 -4.819 1.00 60.59 96 ALA A O 1
ATOM 757 N N . GLU A 1 97 ? 8.236 -6.157 -4.435 1.00 60.31 97 GLU A N 1
ATOM 758 C CA . GLU A 1 97 ? 8.336 -6.805 -3.116 1.00 60.31 97 GLU A CA 1
ATOM 759 C C . GLU A 1 97 ? 7.428 -6.143 -2.068 1.00 60.31 97 GLU A C 1
ATOM 761 O O . GLU A 1 97 ? 6.809 -6.849 -1.271 1.00 60.31 97 GLU A O 1
ATOM 766 N N . VAL A 1 98 ? 7.293 -4.811 -2.101 1.00 53.44 98 VAL A N 1
ATOM 767 C CA . VAL A 1 98 ? 6.378 -4.050 -1.228 1.00 53.44 98 VAL A CA 1
ATOM 768 C C . VAL A 1 98 ? 4.910 -4.365 -1.529 1.00 53.44 98 VAL A C 1
ATOM 770 O O . VAL A 1 98 ? 4.095 -4.457 -0.612 1.00 53.44 98 VAL A O 1
ATOM 773 N N . LEU A 1 99 ? 4.567 -4.560 -2.802 1.00 53.62 99 LEU A N 1
ATOM 774 C CA . LEU A 1 99 ? 3.204 -4.882 -3.227 1.00 53.62 99 LEU A CA 1
ATOM 775 C C . LEU A 1 99 ? 2.863 -6.378 -3.055 1.00 53.62 99 LEU A C 1
ATOM 777 O O . LEU A 1 99 ? 1.713 -6.708 -2.775 1.00 53.62 99 LEU A O 1
ATOM 781 N N . SER A 1 100 ? 3.854 -7.274 -3.162 1.00 56.66 100 SER A N 1
ATOM 782 C CA . SER A 1 100 ? 3.681 -8.739 -3.058 1.00 56.66 100 SER A CA 1
ATOM 783 C C . SER A 1 100 ? 3.783 -9.274 -1.627 1.00 56.66 100 SER A C 1
ATOM 785 O O . SER A 1 100 ? 3.185 -10.300 -1.307 1.00 56.66 100 SER A O 1
ATOM 787 N N . ASN A 1 101 ? 4.518 -8.582 -0.752 1.00 52.91 101 ASN A N 1
ATOM 788 C CA . ASN A 1 101 ? 4.482 -8.781 0.693 1.00 52.91 101 ASN A CA 1
ATOM 789 C C . ASN A 1 101 ? 3.737 -7.602 1.328 1.00 52.91 101 ASN A C 1
ATOM 791 O O . ASN A 1 101 ? 4.375 -6.752 1.961 1.00 52.91 101 ASN A O 1
ATOM 795 N N . PRO A 1 102 ? 2.394 -7.536 1.210 1.00 51.38 102 PRO A N 1
ATOM 796 C CA . PRO A 1 102 ? 1.646 -6.598 2.026 1.00 51.38 102 PRO A CA 1
ATOM 797 C C . PRO A 1 102 ? 2.042 -6.850 3.487 1.00 51.38 102 PRO A C 1
ATOM 799 O O . PRO A 1 102 ? 2.321 -8.002 3.854 1.00 51.38 102 PRO A O 1
ATOM 802 N N . PRO A 1 103 ? 2.112 -5.811 4.337 1.00 49.06 103 PRO A N 1
ATOM 803 C CA . PRO A 1 103 ? 2.489 -5.989 5.731 1.00 49.06 103 PRO A CA 1
ATOM 804 C C . PRO A 1 103 ? 1.724 -7.186 6.305 1.00 49.06 103 PRO A C 1
ATOM 806 O O . PRO A 1 103 ? 0.513 -7.292 6.100 1.00 49.06 103 PRO A O 1
ATOM 809 N N . LYS A 1 104 ? 2.424 -8.086 7.019 1.00 47.34 104 LYS A N 1
ATOM 810 C CA . LYS A 1 104 ? 1.924 -9.361 7.602 1.00 47.34 104 LYS A CA 1
ATOM 811 C C . LYS A 1 104 ? 0.630 -9.249 8.443 1.00 47.34 104 LYS A C 1
ATOM 813 O O . LYS A 1 104 ? 0.156 -10.242 8.987 1.00 47.34 104 LYS A O 1
ATOM 818 N N . ASN A 1 105 ? 0.053 -8.055 8.555 1.00 48.47 105 ASN A N 1
ATOM 819 C CA . ASN A 1 105 ? -1.175 -7.711 9.251 1.00 48.47 105 ASN A CA 1
ATOM 820 C C . ASN A 1 105 ? -2.397 -7.432 8.353 1.00 48.47 105 ASN A C 1
ATOM 822 O O . ASN A 1 105 ? -3.438 -7.096 8.910 1.00 48.47 105 ASN A O 1
ATOM 826 N N . CYS A 1 106 ? -2.341 -7.644 7.033 1.00 46.41 106 CYS A N 1
ATOM 827 C CA . CYS A 1 106 ? -3.539 -7.637 6.172 1.00 46.41 106 CYS A CA 1
ATOM 828 C C . CYS A 1 106 ? -4.320 -8.966 6.196 1.00 46.41 106 CYS A C 1
ATOM 830 O O . CYS A 1 106 ? -5.018 -9.298 5.244 1.00 46.41 106 CYS A O 1
ATOM 832 N N . LYS A 1 107 ? -4.233 -9.752 7.277 1.00 52.66 107 LYS A N 1
ATOM 833 C CA . LYS A 1 107 ? -5.308 -10.714 7.554 1.00 52.66 107 LYS A CA 1
ATOM 834 C C . LYS A 1 107 ? -6.592 -9.903 7.759 1.00 52.66 107 LYS A C 1
ATOM 836 O O . LYS A 1 107 ? -6.509 -8.802 8.298 1.00 52.66 107 LYS A O 1
ATOM 841 N N . ASN A 1 108 ? -7.752 -10.426 7.366 1.00 68.31 108 ASN A N 1
ATOM 842 C CA . ASN A 1 108 ? -9.046 -9.870 7.771 1.00 68.31 108 ASN A CA 1
ATOM 843 C C . ASN A 1 108 ? -9.059 -9.792 9.303 1.00 68.31 108 ASN A C 1
ATOM 845 O O . ASN A 1 108 ? -9.232 -10.798 9.985 1.00 68.31 108 ASN A O 1
ATOM 849 N N . ARG A 1 109 ? -8.722 -8.622 9.856 1.00 84.12 109 ARG A N 1
ATOM 850 C CA . ARG A 1 109 ? -8.677 -8.420 11.299 1.00 84.12 109 ARG A CA 1
ATOM 851 C C . ARG A 1 109 ? -10.088 -8.100 11.737 1.00 84.12 109 ARG A C 1
ATOM 853 O O . ARG A 1 109 ? -10.692 -7.146 11.255 1.00 84.12 109 ARG A O 1
ATOM 860 N N . SER A 1 110 ? -10.585 -8.875 12.675 1.00 90.19 110 SER A N 1
ATOM 861 C CA . SER A 1 110 ? -11.869 -8.631 13.298 1.00 90.19 110 SER A CA 1
ATOM 862 C C . SER A 1 110 ? -11.649 -7.676 14.481 1.00 90.19 110 SER A C 1
ATOM 864 O O . SER A 1 110 ? -10.669 -7.795 15.230 1.00 90.19 110 SER A O 1
ATOM 866 N N . THR A 1 111 ? -12.531 -6.692 14.633 1.00 94.19 111 THR A N 1
ATOM 867 C CA . THR A 1 111 ? -12.510 -5.743 15.755 1.00 94.19 111 THR A CA 1
ATOM 868 C C . THR A 1 111 ? -13.251 -6.351 16.937 1.00 94.19 111 THR A C 1
ATOM 870 O O . THR A 1 111 ? -14.315 -6.944 16.768 1.00 94.19 111 THR A O 1
ATOM 873 N N . TYR A 1 112 ? -12.721 -6.191 18.143 1.00 94.25 112 TYR A N 1
ATOM 874 C CA . TYR A 1 112 ? -13.350 -6.645 19.373 1.00 94.25 112 TYR A CA 1
ATOM 875 C C . TYR A 1 112 ? -13.456 -5.525 20.403 1.00 94.25 112 TYR A C 1
ATOM 877 O O . TYR A 1 112 ? -12.623 -4.618 20.478 1.00 94.25 112 TYR A O 1
ATOM 885 N N . LEU A 1 113 ? -14.483 -5.648 21.237 1.00 94.81 113 LEU A N 1
ATOM 886 C CA . LEU A 1 113 ? -14.655 -4.883 22.461 1.00 94.81 11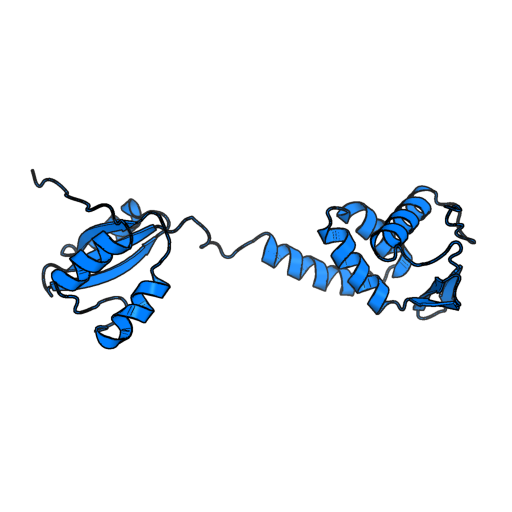3 LEU A CA 1
ATOM 887 C C . LEU A 1 113 ? -14.492 -5.841 23.640 1.00 94.81 113 LEU A C 1
ATOM 889 O O . LEU A 1 113 ? -15.128 -6.896 23.673 1.00 94.81 113 LEU A O 1
ATOM 893 N N . MET A 1 114 ? -13.658 -5.480 24.610 1.00 94.00 114 MET A N 1
ATOM 894 C CA . MET A 1 114 ? -13.503 -6.220 25.864 1.00 94.00 114 MET A CA 1
ATOM 895 C C . MET A 1 114 ? -13.754 -5.306 27.049 1.00 94.00 114 MET A C 1
ATOM 897 O O . MET A 1 114 ? -13.340 -4.154 27.027 1.00 94.00 114 MET A O 1
ATOM 901 N N . LYS A 1 115 ? -14.368 -5.829 28.105 1.00 93.81 115 LYS A N 1
ATOM 902 C CA . LYS A 1 115 ? -14.517 -5.136 29.381 1.00 93.81 115 LYS A CA 1
ATOM 903 C C . LYS A 1 115 ? -13.563 -5.726 30.399 1.00 93.81 115 LYS A C 1
ATOM 905 O O . LYS A 1 115 ? -13.557 -6.943 30.603 1.00 93.81 115 LYS A O 1
ATOM 910 N N . ASP A 1 116 ? -12.794 -4.862 31.042 1.00 93.81 116 ASP A N 1
ATOM 911 C CA . ASP A 1 116 ? -12.112 -5.198 32.283 1.00 93.81 116 ASP A CA 1
ATOM 912 C C . ASP A 1 116 ? -13.128 -5.134 33.427 1.00 93.81 116 ASP A C 1
ATOM 914 O O . ASP A 1 116 ? -13.692 -4.078 33.716 1.00 93.81 116 ASP A O 1
ATOM 918 N N . LYS A 1 117 ? -13.396 -6.277 34.062 1.00 90.81 117 LYS A N 1
ATOM 919 C CA . LYS A 1 117 ? -14.379 -6.366 35.147 1.00 90.81 117 LYS A CA 1
ATOM 920 C C . LYS A 1 117 ? -13.951 -5.629 36.417 1.00 90.81 117 LYS A C 1
ATOM 922 O O . LYS A 1 117 ? -14.829 -5.246 37.181 1.00 90.81 117 LYS A O 1
ATOM 927 N N . ASN A 1 118 ? -12.653 -5.404 36.631 1.00 92.12 118 ASN A N 1
ATOM 928 C CA . ASN A 1 118 ? -12.170 -4.719 37.833 1.00 92.12 118 ASN A CA 1
ATOM 929 C C . ASN A 1 118 ? -12.326 -3.206 37.725 1.00 92.12 118 ASN A C 1
ATOM 931 O O . ASN A 1 118 ? -12.724 -2.547 38.680 1.00 92.12 118 ASN A O 1
ATOM 935 N N . THR A 1 119 ? -11.987 -2.654 36.561 1.00 92.56 119 THR A N 1
ATOM 936 C CA . THR A 1 119 ? -11.970 -1.201 36.343 1.00 92.56 119 THR A CA 1
ATOM 937 C C . THR A 1 119 ? -13.227 -0.690 35.646 1.00 92.56 119 THR A C 1
ATOM 939 O O . THR A 1 119 ? -13.494 0.506 35.657 1.00 92.56 119 THR A O 1
ATOM 942 N N . GLY A 1 120 ? -13.996 -1.576 35.008 1.00 92.81 120 GLY A N 1
ATOM 943 C CA . GLY A 1 120 ? -15.133 -1.220 34.162 1.00 92.81 120 GLY A CA 1
ATOM 944 C C . GLY A 1 120 ? -14.741 -0.668 32.787 1.00 92.81 120 GLY A C 1
ATOM 945 O O . GLY A 1 120 ? -15.627 -0.473 31.954 1.00 92.81 120 GLY A O 1
ATOM 946 N N . LEU A 1 121 ? -13.445 -0.457 32.527 1.00 96.19 121 LEU A N 1
ATOM 947 C CA . LEU A 1 121 ? -12.943 0.124 31.285 1.00 96.19 121 LEU A CA 1
ATOM 948 C C . LEU A 1 121 ? -13.133 -0.824 30.100 1.00 96.19 121 LEU A C 1
ATOM 950 O O . LEU A 1 121 ? -13.011 -2.048 30.216 1.00 96.19 121 LEU A O 1
ATOM 954 N N . VAL A 1 122 ? -13.375 -0.231 28.932 1.00 96.62 122 VAL A N 1
ATOM 955 C CA . VAL A 1 122 ? -13.537 -0.963 27.678 1.00 96.62 122 VAL A CA 1
ATOM 956 C C . VAL A 1 122 ? -12.266 -0.855 26.851 1.00 96.62 122 VAL A C 1
ATOM 958 O O . VAL A 1 122 ? -11.801 0.234 26.523 1.00 96.62 122 VAL A O 1
ATOM 961 N N . LYS A 1 123 ? -11.707 -2.004 26.490 1.00 95.69 123 LYS A N 1
ATOM 962 C CA . LYS A 1 123 ? -10.626 -2.126 25.524 1.00 95.69 123 LYS A CA 1
ATOM 963 C C . LYS A 1 123 ? -11.204 -2.272 24.123 1.00 95.69 123 LYS A C 1
ATOM 965 O O . LYS A 1 123 ? -12.043 -3.142 23.887 1.00 95.69 123 LYS A O 1
ATOM 970 N N . ILE A 1 124 ? -10.701 -1.461 23.201 1.00 96.38 124 ILE A N 1
ATOM 971 C CA . ILE A 1 124 ? -10.961 -1.582 21.764 1.00 96.38 124 ILE A CA 1
ATOM 972 C C . ILE A 1 124 ? -9.704 -2.179 21.146 1.00 96.38 124 ILE A C 1
ATOM 974 O O . ILE A 1 124 ? -8.615 -1.670 21.400 1.00 96.38 124 ILE A O 1
ATOM 978 N N . GLY A 1 125 ? -9.838 -3.260 20.385 1.00 93.88 125 GLY A N 1
ATOM 979 C CA . GLY A 1 125 ? -8.694 -3.857 19.710 1.00 93.88 125 GLY A CA 1
ATOM 980 C C . GLY A 1 125 ? -9.082 -4.603 18.442 1.00 93.88 125 GLY A C 1
ATOM 981 O O . GLY A 1 125 ? -10.254 -4.900 18.222 1.00 93.88 125 GLY A O 1
ATOM 982 N N . SER A 1 126 ? -8.096 -4.957 17.624 1.00 93.19 126 SER A N 1
ATOM 983 C CA . SER A 1 126 ? -8.288 -5.872 16.493 1.00 93.19 126 SER A CA 1
ATOM 984 C C . SER A 1 126 ? -7.370 -7.091 16.573 1.00 93.19 126 SER A C 1
ATOM 986 O O . SER A 1 126 ? -6.292 -7.044 17.174 1.00 93.19 126 SER A O 1
ATOM 988 N N . SER A 1 127 ? -7.781 -8.208 15.976 1.00 90.75 127 SER A N 1
ATOM 989 C CA . SER A 1 127 ? -6.938 -9.399 15.831 1.00 90.75 127 SER A CA 1
ATOM 990 C C . SER A 1 127 ? -7.288 -10.163 14.563 1.00 90.75 127 SER A C 1
ATOM 992 O O . SER A 1 127 ? -8.418 -10.108 14.095 1.00 90.75 127 SER A O 1
ATOM 994 N N . SER A 1 128 ? -6.319 -10.905 14.034 1.00 85.44 128 SER A N 1
ATOM 995 C CA . SER A 1 128 ? -6.569 -11.883 12.968 1.00 85.44 128 SER A CA 1
ATOM 996 C C . SER A 1 128 ? -7.141 -13.207 13.477 1.00 85.44 128 SER A C 1
ATOM 998 O O . SER A 1 128 ? -7.706 -13.969 12.705 1.00 85.44 128 SER A O 1
ATOM 1000 N N . ASP A 1 129 ? -6.987 -13.467 14.774 1.00 86.44 129 ASP A N 1
ATOM 1001 C CA . ASP A 1 129 ? -7.598 -14.582 15.489 1.00 86.44 129 ASP A CA 1
ATOM 1002 C C . ASP A 1 129 ? -8.022 -14.062 16.866 1.00 86.44 129 ASP A C 1
ATOM 1004 O O . ASP A 1 129 ? -7.185 -13.734 17.720 1.00 86.44 129 ASP A O 1
ATOM 1008 N N . ILE A 1 130 ? -9.327 -13.865 17.050 1.00 86.25 130 ILE A N 1
ATOM 1009 C CA . ILE A 1 130 ? -9.872 -13.328 18.300 1.00 86.25 130 ILE A CA 1
ATOM 1010 C C . ILE A 1 130 ? -9.771 -14.359 19.421 1.00 86.25 130 ILE A C 1
ATOM 1012 O O . ILE A 1 130 ? -9.461 -13.976 20.546 1.00 86.25 130 ILE A O 1
ATOM 1016 N N . SER A 1 131 ? -9.960 -15.645 19.129 1.00 85.19 131 SER A N 1
ATOM 1017 C CA . SER A 1 131 ? -9.914 -16.721 20.122 1.00 85.19 131 SER A CA 1
ATOM 1018 C C . SER A 1 131 ? -8.531 -16.818 20.766 1.00 85.19 131 SER A C 1
ATOM 1020 O O . SER A 1 131 ? -8.413 -16.750 21.992 1.00 85.19 131 SER A O 1
ATOM 1022 N N . VAL A 1 132 ? -7.475 -16.858 19.946 1.00 86.62 132 VAL A N 1
ATOM 1023 C CA . VAL A 1 132 ? -6.085 -16.863 20.430 1.00 86.62 132 VAL A CA 1
ATOM 1024 C C . VAL A 1 132 ? -5.762 -15.560 21.162 1.00 86.62 132 VAL A C 1
ATOM 1026 O O . VAL A 1 132 ? -5.117 -15.572 22.211 1.00 86.62 132 VAL A O 1
ATOM 1029 N N . ARG A 1 133 ? -6.236 -14.412 20.657 1.00 89.62 133 ARG A N 1
ATOM 1030 C CA . ARG A 1 133 ? -5.983 -13.117 21.305 1.00 89.62 133 ARG A CA 1
ATOM 1031 C C . ARG A 1 133 ? -6.651 -13.008 22.673 1.00 89.62 133 ARG A C 1
ATOM 1033 O O . ARG A 1 133 ? -6.009 -12.486 23.583 1.00 89.62 133 ARG A O 1
ATOM 1040 N N . ILE A 1 134 ? -7.887 -13.492 22.822 1.00 86.62 134 ILE A N 1
ATOM 1041 C CA . ILE A 1 134 ? -8.582 -13.579 24.113 1.00 86.62 134 ILE A CA 1
ATOM 1042 C C . ILE A 1 134 ? -7.731 -14.396 25.079 1.00 86.62 134 ILE A C 1
ATOM 1044 O O . ILE A 1 134 ? -7.410 -13.898 26.151 1.00 86.62 134 ILE A O 1
ATOM 1048 N N . GLN A 1 135 ? -7.308 -15.599 24.682 1.00 85.75 135 GLN A N 1
ATOM 1049 C CA . GLN A 1 135 ? -6.533 -16.487 25.547 1.00 85.75 135 GLN A CA 1
ATOM 1050 C C . GLN A 1 135 ? -5.232 -15.827 26.026 1.00 85.75 135 GLN A C 1
ATOM 1052 O O . GLN A 1 135 ? -4.972 -15.773 27.227 1.00 85.75 135 GLN A O 1
ATOM 1057 N N . THR A 1 136 ? -4.466 -15.234 25.107 1.00 88.81 136 THR A N 1
ATOM 1058 C CA . THR A 1 136 ? -3.218 -14.528 25.433 1.00 88.81 136 THR A CA 1
ATOM 1059 C C . THR A 1 136 ? -3.448 -13.325 26.350 1.00 88.81 136 THR A C 1
ATOM 1061 O O . THR A 1 136 ? -2.672 -13.096 27.276 1.00 88.81 136 THR A O 1
ATOM 1064 N N . LEU A 1 137 ? -4.506 -12.539 26.116 1.00 87.75 137 LEU A N 1
ATOM 1065 C CA . LEU A 1 137 ? -4.834 -11.396 26.972 1.00 87.75 137 LEU A CA 1
ATOM 1066 C C . LEU A 1 137 ? -5.298 -11.841 28.362 1.00 87.75 137 LEU A C 1
ATOM 1068 O O . LEU A 1 137 ? -4.915 -11.213 29.346 1.00 87.75 137 LEU A O 1
ATOM 1072 N N . SER A 1 138 ? -6.059 -12.933 28.453 1.00 85.38 138 SER A N 1
ATOM 1073 C CA . SER A 1 138 ? -6.509 -13.507 29.721 1.00 85.38 138 SER A CA 1
ATOM 1074 C C . SER A 1 138 ? -5.356 -14.038 30.576 1.00 85.38 138 SER A C 1
ATOM 1076 O O . SER A 1 138 ? -5.450 -13.970 31.798 1.00 85.38 138 SER A O 1
ATOM 1078 N N . CYS A 1 139 ? -4.248 -14.493 29.974 1.00 86.31 139 CYS A N 1
ATOM 1079 C CA . CYS A 1 139 ? -3.034 -14.838 30.725 1.00 86.31 139 CYS A CA 1
ATOM 1080 C C . CYS A 1 139 ? -2.432 -13.626 31.456 1.00 86.31 139 CYS A C 1
ATOM 1082 O O . CYS A 1 139 ? -1.934 -13.772 32.567 1.00 86.31 139 CYS A O 1
ATOM 1084 N N . GLY A 1 140 ? -2.471 -12.438 30.840 1.00 86.25 140 GLY A N 1
ATOM 1085 C CA . GLY A 1 140 ? -1.963 -11.202 31.445 1.00 86.25 140 GLY A CA 1
ATOM 1086 C C . GLY A 1 140 ? -2.970 -10.502 32.363 1.00 86.25 140 GLY A C 1
ATOM 1087 O O . GLY A 1 140 ? -2.576 -9.871 33.340 1.00 86.25 140 GLY A O 1
ATOM 1088 N N . ASN A 1 141 ? -4.267 -10.602 32.060 1.00 87.44 141 ASN A N 1
ATOM 1089 C CA . ASN A 1 141 ? -5.348 -10.079 32.890 1.00 87.44 141 ASN A CA 1
ATOM 1090 C C . ASN A 1 141 ? -6.585 -11.003 32.816 1.00 87.44 141 ASN A C 1
ATOM 1092 O O . ASN A 1 141 ? -7.351 -10.920 31.848 1.00 87.44 141 ASN A O 1
ATOM 1096 N N . PRO A 1 142 ? -6.841 -11.831 33.848 1.00 88.38 142 PRO A N 1
ATOM 1097 C CA . PRO A 1 142 ? -7.953 -12.785 33.852 1.00 88.38 142 PRO A CA 1
ATOM 1098 C C . PRO A 1 142 ? -9.335 -12.120 33.963 1.00 88.38 142 PRO A C 1
ATOM 1100 O O . PRO A 1 142 ? -10.352 -12.772 33.730 1.00 88.38 142 PRO A O 1
ATOM 1103 N N . TYR A 1 143 ? -9.395 -10.826 34.289 1.00 90.81 143 TYR A N 1
ATOM 1104 C CA . TYR A 1 143 ? -10.641 -10.071 34.439 1.00 90.81 143 TYR A CA 1
ATOM 1105 C C . TYR A 1 143 ? -11.136 -9.450 33.126 1.00 90.81 143 TYR A C 1
ATOM 1107 O O . TYR A 1 143 ? -12.209 -8.841 33.101 1.00 90.81 143 TYR A O 1
ATOM 1115 N N . LEU A 1 144 ? -10.394 -9.619 32.024 1.00 91.31 144 LEU A N 1
ATOM 1116 C CA . LEU A 1 144 ? -10.843 -9.222 30.693 1.00 91.31 144 LEU A CA 1
ATOM 1117 C C . LEU A 1 144 ? -11.899 -10.192 30.160 1.00 91.31 144 LEU A C 1
ATOM 1119 O O . LEU A 1 144 ? -11.686 -11.400 30.075 1.00 91.31 144 LEU A O 1
ATOM 1123 N N . SER A 1 145 ? -13.034 -9.638 29.744 1.00 90.44 145 SER A N 1
ATOM 1124 C CA . SER A 1 145 ? -14.136 -10.381 29.133 1.00 90.44 145 SER A CA 1
ATOM 1125 C C . SER A 1 145 ? -14.533 -9.774 27.796 1.00 90.44 145 SER A C 1
ATOM 1127 O O . SER A 1 145 ? -14.629 -8.558 27.663 1.00 90.44 145 SER A O 1
ATOM 1129 N N . ILE A 1 146 ? -14.748 -10.621 26.792 1.00 91.62 146 ILE A N 1
ATOM 1130 C CA . ILE A 1 146 ? -15.222 -10.205 25.471 1.00 91.62 146 ILE A CA 1
ATOM 1131 C C . ILE A 1 146 ? -16.673 -9.703 25.584 1.00 91.62 146 ILE A C 1
ATOM 1133 O O . ILE A 1 146 ? -17.510 -10.362 26.195 1.00 91.62 146 ILE A O 1
ATOM 1137 N N . LEU A 1 147 ? -16.962 -8.525 25.029 1.00 92.00 147 LEU A N 1
ATOM 1138 C CA . LEU A 1 147 ? -18.316 -7.969 24.941 1.00 92.00 147 LEU A CA 1
ATOM 1139 C C . LEU A 1 147 ? -18.922 -8.247 23.566 1.00 92.00 147 LEU A C 1
ATOM 1141 O O . LEU A 1 147 ? -20.051 -8.723 23.447 1.00 92.00 147 LEU A O 1
ATOM 1145 N N . ALA A 1 148 ? -18.172 -7.920 22.516 1.00 92.19 148 ALA A N 1
ATOM 1146 C CA . ALA A 1 148 ? -18.673 -7.982 21.156 1.00 92.19 148 ALA A CA 1
ATOM 1147 C C . ALA A 1 148 ? -17.531 -8.118 20.148 1.00 92.19 148 ALA A C 1
ATOM 1149 O O . ALA A 1 148 ? -16.412 -7.657 20.394 1.00 92.19 148 ALA A O 1
ATOM 1150 N N . VAL A 1 149 ? -17.841 -8.722 19.003 1.00 92.56 149 VAL A N 1
ATOM 1151 C CA . VAL A 1 149 ? -16.913 -8.944 17.890 1.00 92.56 149 VAL A CA 1
ATOM 1152 C C . VAL A 1 149 ? -17.543 -8.487 16.577 1.00 92.56 149 VAL A C 1
ATOM 1154 O O . VAL A 1 149 ? -18.737 -8.672 16.357 1.00 92.56 149 VAL A O 1
ATOM 1157 N N . LEU A 1 150 ? -16.737 -7.903 15.697 1.00 92.25 150 LEU A N 1
ATOM 1158 C CA . LEU A 1 150 ? -17.109 -7.532 14.339 1.00 92.25 150 LEU A CA 1
ATOM 1159 C C . LEU A 1 150 ? -16.076 -8.087 13.366 1.00 92.25 150 LEU A C 1
ATOM 1161 O O . LEU A 1 150 ? -14.887 -7.808 13.511 1.00 92.25 150 LEU A O 1
ATOM 1165 N N . ASP A 1 151 ? -16.527 -8.796 12.333 1.00 88.94 151 ASP A N 1
ATOM 1166 C CA . ASP A 1 151 ? -15.656 -9.372 11.302 1.00 88.94 151 ASP A CA 1
ATOM 1167 C C . ASP A 1 151 ? -15.190 -8.343 10.251 1.00 88.94 151 ASP A C 1
ATOM 1169 O O . ASP A 1 151 ? -15.276 -8.535 9.041 1.00 88.94 151 ASP A O 1
ATOM 1173 N N . LYS A 1 152 ? -14.775 -7.171 10.737 1.00 87.56 152 LYS A N 1
ATOM 1174 C CA . LYS A 1 152 ? -14.205 -6.059 9.973 1.00 87.56 152 LYS A CA 1
ATOM 1175 C C . LYS A 1 152 ? -13.209 -5.314 10.851 1.00 87.56 152 LYS A C 1
ATOM 1177 O O . LYS A 1 152 ? -13.407 -5.206 12.067 1.00 87.56 152 LYS A O 1
ATOM 1182 N N . ASN A 1 153 ? -12.184 -4.735 10.233 1.00 90.44 153 ASN A N 1
ATOM 1183 C CA . ASN A 1 153 ? -11.203 -3.917 10.937 1.00 90.44 153 ASN A CA 1
ATOM 1184 C C . ASN A 1 153 ? -11.628 -2.442 10.940 1.00 90.44 153 ASN A C 1
ATOM 1186 O O . ASN A 1 153 ? -11.374 -1.721 9.978 1.00 90.44 153 ASN A O 1
ATOM 1190 N N . ILE A 1 154 ? -12.255 -1.998 12.028 1.00 92.38 154 ILE A N 1
ATOM 1191 C CA . ILE A 1 154 ? -12.659 -0.601 12.251 1.00 92.38 154 ILE A CA 1
ATOM 1192 C C . ILE A 1 154 ? -11.994 -0.005 13.502 1.00 92.38 154 ILE A C 1
ATOM 1194 O O . ILE A 1 154 ? -12.384 1.059 13.974 1.00 92.38 154 ILE A O 1
ATOM 1198 N N . GLU A 1 155 ? -10.989 -0.684 14.061 1.00 93.38 155 GLU A N 1
ATOM 1199 C CA . GLU A 1 155 ? -10.296 -0.296 15.297 1.00 93.38 155 GLU A CA 1
ATOM 1200 C C . GLU A 1 155 ? -9.816 1.161 15.255 1.00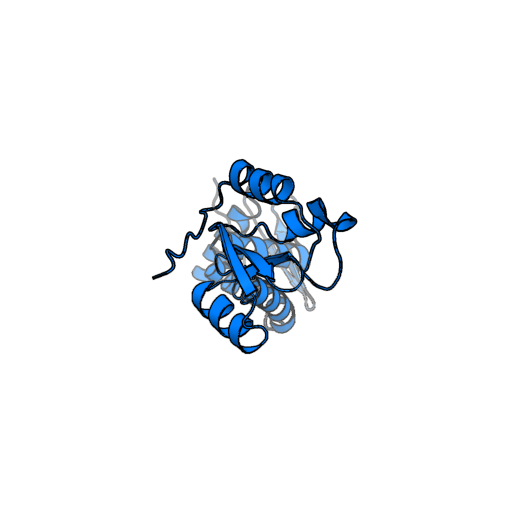 93.38 155 GLU A C 1
ATOM 1202 O O . GLU A 1 155 ? -10.096 1.936 16.168 1.00 93.38 155 GLU A O 1
ATOM 1207 N N . LYS A 1 156 ? -9.170 1.565 14.152 1.00 90.50 156 LYS A N 1
ATOM 1208 C CA . LYS A 1 156 ? -8.695 2.942 13.962 1.00 90.50 156 LYS A CA 1
ATOM 1209 C C . LYS A 1 156 ? -9.841 3.958 13.971 1.00 90.50 156 LYS A C 1
ATOM 1211 O O . LYS A 1 156 ? -9.693 5.019 14.570 1.00 90.50 156 LYS A O 1
ATOM 1216 N N . GLU A 1 157 ? -10.974 3.639 13.343 1.00 92.19 157 GLU A N 1
ATOM 1217 C CA . GLU A 1 157 ? -12.157 4.508 13.341 1.00 92.19 157 GLU A CA 1
ATOM 1218 C C . GLU A 1 157 ? -12.686 4.703 14.766 1.00 92.19 157 GLU A C 1
ATOM 1220 O O . GLU A 1 157 ? -12.937 5.830 15.188 1.00 92.19 157 GLU A O 1
ATOM 1225 N N . LEU A 1 158 ? -12.790 3.620 15.541 1.00 94.88 158 LEU A N 1
ATOM 1226 C CA . LEU A 1 158 ? -13.262 3.684 16.922 1.00 94.88 158 LEU A CA 1
ATOM 1227 C C . LEU A 1 158 ? -12.279 4.424 17.840 1.00 94.88 158 LEU A C 1
ATOM 1229 O O . LEU A 1 158 ? -12.708 5.216 18.678 1.00 94.88 158 LEU A O 1
ATOM 1233 N N . HIS A 1 159 ? -10.971 4.223 17.665 1.00 94.38 159 HIS A N 1
ATOM 1234 C CA . HIS A 1 159 ? -9.957 4.952 18.426 1.00 94.38 159 HIS A CA 1
ATOM 1235 C C . HIS A 1 159 ? -10.011 6.460 18.182 1.00 94.38 159 HIS A C 1
ATOM 1237 O O . HIS A 1 159 ? -9.833 7.219 19.134 1.00 94.38 159 HIS A O 1
ATOM 1243 N N . LEU A 1 160 ? -10.261 6.881 16.937 1.00 93.75 160 LEU A N 1
ATOM 1244 C CA . LEU A 1 160 ? -10.459 8.288 16.590 1.00 93.75 160 LEU A CA 1
ATOM 1245 C C . LEU A 1 160 ? -11.775 8.818 17.167 1.00 93.75 160 LEU A C 1
ATOM 1247 O O . LEU A 1 160 ? -11.792 9.894 17.756 1.00 93.75 160 LEU A O 1
ATOM 1251 N N . LYS A 1 161 ? -12.861 8.045 17.046 1.00 94.62 161 LYS A N 1
ATOM 1252 C CA . LYS A 1 161 ? -14.198 8.437 17.511 1.00 94.62 161 LYS A CA 1
ATOM 1253 C C . LYS A 1 161 ? -14.278 8.653 19.025 1.00 94.62 161 LYS A C 1
ATOM 1255 O O . LYS A 1 161 ? -15.035 9.513 19.452 1.00 94.62 161 LYS A O 1
ATOM 1260 N N . PHE A 1 162 ? -13.534 7.877 19.813 1.00 95.69 162 PHE A N 1
ATOM 1261 C CA . PHE A 1 162 ? -13.567 7.923 21.282 1.00 95.69 162 PHE A CA 1
ATOM 1262 C C . PHE A 1 162 ? -12.256 8.426 21.897 1.00 95.69 162 PHE A C 1
ATOM 1264 O O . PHE A 1 162 ? -11.940 8.103 23.043 1.00 95.69 162 PHE A O 1
ATOM 1271 N N . ALA A 1 163 ? -11.451 9.175 21.138 1.00 95.44 163 ALA A N 1
ATOM 1272 C CA . ALA A 1 163 ? -10.159 9.681 21.598 1.00 95.44 163 ALA A CA 1
ATOM 1273 C C . ALA A 1 163 ? -10.272 10.529 22.881 1.00 95.44 163 ALA A C 1
ATOM 1275 O O . ALA A 1 163 ? -9.386 10.472 23.730 1.00 95.44 163 ALA A O 1
ATOM 1276 N N . ASP A 1 164 ? -11.385 11.245 23.044 1.00 96.19 164 ASP A N 1
ATOM 1277 C CA . ASP A 1 164 ? -11.765 12.036 24.219 1.00 96.19 164 ASP A CA 1
ATOM 1278 C C . ASP A 1 164 ? -12.033 11.186 25.474 1.00 96.19 164 ASP A C 1
ATOM 1280 O O . ASP A 1 164 ? -11.830 11.648 26.595 1.00 96.19 164 ASP A O 1
ATOM 1284 N N . LYS A 1 165 ? -12.436 9.921 25.299 1.00 95.88 165 LYS A N 1
ATOM 1285 C CA . LYS A 1 165 ? -12.717 8.967 26.388 1.00 95.88 165 LYS A CA 1
ATOM 1286 C C . LYS A 1 165 ? -11.545 8.027 26.684 1.00 95.88 165 LYS A C 1
ATOM 1288 O O . LYS A 1 165 ? -11.694 7.068 27.448 1.00 95.88 165 LYS A O 1
ATOM 1293 N N . LYS A 1 166 ? -10.387 8.245 26.058 1.00 96.06 166 LYS A N 1
ATOM 1294 C CA . LYS A 1 166 ? -9.199 7.397 26.200 1.00 96.06 166 LYS A CA 1
ATOM 1295 C C . LYS A 1 166 ? -8.539 7.605 27.563 1.00 96.06 166 LYS A C 1
ATOM 1297 O O . LYS A 1 166 ? -8.173 8.719 27.913 1.00 96.06 166 LYS A O 1
ATOM 1302 N N . ILE A 1 167 ? -8.313 6.514 28.297 1.00 95.81 167 ILE A N 1
ATOM 1303 C CA . ILE A 1 167 ? -7.640 6.553 29.604 1.00 95.81 167 ILE A CA 1
ATOM 1304 C C . ILE A 1 167 ? -6.156 6.217 29.460 1.00 95.81 167 ILE A C 1
ATOM 1306 O O . ILE A 1 167 ? -5.292 7.021 29.802 1.00 95.81 167 ILE A O 1
ATOM 1310 N N . LYS A 1 168 ? -5.831 5.026 28.939 1.00 91.06 168 LYS A N 1
ATOM 1311 C CA . LYS A 1 168 ? -4.439 4.581 28.764 1.00 91.06 168 LYS A CA 1
ATOM 1312 C C . LYS A 1 168 ? -4.335 3.470 27.725 1.00 91.06 168 LYS A C 1
ATOM 1314 O O . LYS A 1 168 ? -5.095 2.505 27.756 1.00 91.06 168 LYS A O 1
ATOM 1319 N N . GLY A 1 169 ? -3.353 3.575 26.830 1.00 91.56 169 GLY A N 1
ATOM 1320 C CA . GLY A 1 169 ? -3.105 2.567 25.796 1.00 91.56 169 GLY A CA 1
ATOM 1321 C C . GLY A 1 169 ? -4.302 2.404 24.856 1.00 91.56 169 GLY A C 1
ATOM 1322 O O . GLY A 1 169 ? -4.579 3.293 24.059 1.00 91.56 169 GLY A O 1
ATOM 1323 N N . GLU A 1 170 ? -5.005 1.282 24.973 1.00 94.19 170 GLU A N 1
ATOM 1324 C CA . GLU A 1 170 ? -6.195 0.934 24.177 1.00 94.19 170 GLU A CA 1
ATOM 1325 C C . GLU A 1 170 ? -7.471 0.844 25.045 1.00 94.19 170 GLU A C 1
ATOM 1327 O O . GLU A 1 170 ? -8.467 0.263 24.616 1.00 94.19 170 GLU A O 1
ATOM 1332 N N . PHE A 1 171 ? -7.439 1.375 26.275 1.00 96.00 171 PHE A N 1
ATOM 1333 C CA . PHE A 1 171 ? -8.566 1.374 27.214 1.00 96.00 171 PHE A CA 1
ATOM 1334 C C . PHE A 1 171 ? -9.281 2.728 27.266 1.00 96.00 171 PHE A C 1
ATOM 1336 O O . PHE A 1 171 ? -8.645 3.785 27.342 1.00 96.00 171 PHE A O 1
ATOM 1343 N N . TYR A 1 172 ? -10.609 2.659 27.284 1.00 97.75 172 TYR A N 1
ATOM 1344 C CA . TYR A 1 172 ? -11.539 3.775 27.175 1.00 97.75 172 TYR A CA 1
ATOM 1345 C C . TYR A 1 172 ? -12.592 3.719 28.284 1.00 97.75 172 TYR A C 1
ATOM 1347 O O . TYR A 1 172 ? -13.050 2.638 28.668 1.00 97.75 172 TYR A O 1
ATOM 1355 N N . ASN A 1 173 ? -13.009 4.887 28.767 1.00 97.19 173 ASN A N 1
ATOM 1356 C CA . ASN A 1 173 ? -14.128 5.030 29.695 1.00 97.19 173 ASN A CA 1
ATOM 1357 C C . ASN A 1 173 ? -15.447 5.162 28.912 1.00 97.19 173 ASN A C 1
ATOM 1359 O O . ASN A 1 173 ? -15.978 6.260 28.753 1.00 97.19 173 ASN A O 1
ATOM 1363 N N . LEU A 1 174 ? -15.920 4.047 28.347 1.00 95.69 174 LEU A N 1
ATOM 1364 C CA . LEU A 1 174 ? -17.172 3.988 27.585 1.00 95.69 174 LEU A CA 1
ATOM 1365 C C . LEU A 1 174 ? -18.345 3.618 28.493 1.00 95.69 174 LEU A C 1
ATOM 1367 O O . LEU A 1 174 ? -18.252 2.659 29.264 1.00 95.69 174 LEU A O 1
ATOM 1371 N N . THR A 1 175 ? -19.465 4.328 28.357 1.00 93.44 175 THR A N 1
ATOM 1372 C CA . THR A 1 175 ? -20.703 3.969 29.057 1.00 93.44 175 THR A CA 1
ATOM 1373 C C . THR A 1 175 ? -21.386 2.769 28.392 1.00 93.44 175 THR A C 1
ATOM 1375 O O . THR A 1 175 ? -21.044 2.358 27.278 1.00 93.44 175 THR A O 1
ATOM 1378 N N . ASN A 1 176 ? -22.385 2.184 29.057 1.00 89.81 176 ASN A N 1
ATOM 1379 C CA . ASN A 1 176 ? -23.159 1.093 28.459 1.00 89.81 176 ASN A CA 1
ATOM 1380 C C . ASN A 1 176 ? -23.932 1.565 27.210 1.00 89.81 176 ASN A C 1
ATOM 1382 O O . ASN A 1 176 ? -24.119 0.788 26.271 1.00 89.81 176 ASN A O 1
ATOM 1386 N N . GLU A 1 177 ? -24.334 2.838 27.165 1.00 92.31 177 GLU A N 1
ATOM 1387 C CA . GLU A 1 177 ? -24.976 3.473 26.012 1.00 92.31 177 GLU A CA 1
ATOM 1388 C C . GLU A 1 177 ? -23.998 3.617 24.841 1.00 92.31 177 GLU A C 1
ATOM 1390 O O . GLU A 1 177 ? -24.363 3.287 23.712 1.00 92.31 177 GLU A O 1
ATOM 1395 N N . ASP A 1 178 ? -22.746 4.025 25.099 1.00 93.44 178 ASP A N 1
ATOM 1396 C CA . ASP A 1 178 ? -21.694 4.075 24.074 1.00 93.44 178 ASP A CA 1
ATOM 1397 C C . ASP A 1 178 ? -21.489 2.695 23.441 1.00 93.44 178 ASP A C 1
ATOM 1399 O O . ASP A 1 178 ? -21.518 2.549 22.218 1.00 93.44 178 ASP A O 1
ATOM 1403 N N . VAL A 1 179 ? -21.323 1.668 24.280 1.00 92.75 179 VAL A N 1
ATOM 1404 C CA . VAL A 1 179 ? -21.122 0.284 23.833 1.00 92.75 179 VAL A CA 1
ATOM 1405 C C . VAL A 1 179 ? -22.322 -0.201 23.020 1.00 92.75 179 VAL A C 1
ATOM 1407 O O . VAL A 1 179 ? -22.146 -0.733 21.925 1.00 92.75 179 VAL A O 1
ATOM 1410 N N . SER A 1 180 ? -23.542 0.035 23.505 1.00 91.50 180 SER A N 1
ATOM 1411 C CA . SER A 1 180 ? -24.774 -0.351 22.806 1.00 91.50 180 SER A CA 1
ATOM 1412 C C . SER A 1 180 ? -24.908 0.355 21.455 1.00 91.50 180 SER A C 1
ATOM 1414 O O . SER A 1 180 ? -25.283 -0.264 20.456 1.00 91.50 180 SER A O 1
ATOM 1416 N N . HIS A 1 181 ? -24.547 1.639 21.395 1.00 92.94 181 HIS A N 1
ATOM 1417 C CA . HIS A 1 181 ? -24.531 2.409 20.158 1.00 92.94 181 HIS A CA 1
ATOM 1418 C C . HIS A 1 181 ? -23.506 1.858 19.158 1.00 92.94 181 HIS A C 1
ATOM 1420 O O . HIS A 1 181 ? -23.835 1.711 17.982 1.00 92.94 181 HIS A O 1
ATOM 1426 N N . ILE A 1 182 ? -22.289 1.516 19.602 1.00 92.75 182 ILE A N 1
ATOM 1427 C CA . ILE A 1 182 ? -21.266 0.892 18.746 1.00 92.75 182 ILE A CA 1
ATOM 1428 C C . ILE A 1 182 ? -21.782 -0.441 18.195 1.00 92.75 182 ILE A C 1
ATOM 1430 O O . ILE A 1 182 ? -21.740 -0.658 16.983 1.00 92.75 182 ILE A O 1
ATOM 1434 N N . ILE A 1 183 ? -22.317 -1.305 19.063 1.00 92.12 183 ILE A N 1
ATOM 1435 C CA . ILE A 1 183 ? -22.811 -2.628 18.669 1.00 92.12 183 ILE A CA 1
ATOM 1436 C C . ILE A 1 183 ? -23.890 -2.498 17.592 1.00 92.12 183 ILE A C 1
ATOM 1438 O O . ILE A 1 183 ? -23.782 -3.123 16.537 1.00 92.12 183 ILE A O 1
ATOM 1442 N N . LYS A 1 184 ? -24.882 -1.630 17.820 1.00 91.56 184 LYS A N 1
ATOM 1443 C CA . LYS A 1 184 ? -25.997 -1.426 16.890 1.00 91.56 184 LYS A CA 1
ATOM 1444 C C . LYS A 1 184 ? -25.564 -0.758 15.584 1.00 91.56 184 LYS A C 1
ATOM 1446 O O . LYS A 1 184 ? -26.010 -1.175 14.522 1.00 91.56 184 LYS A O 1
ATOM 1451 N N . LYS A 1 185 ? -24.710 0.270 15.647 1.00 93.19 185 LYS A N 1
ATOM 1452 C CA . LYS A 1 185 ? -24.297 1.047 14.467 1.00 93.19 185 LYS A CA 1
ATOM 1453 C C . LYS A 1 185 ? -23.460 0.219 13.492 1.00 93.19 185 LYS A C 1
ATOM 1455 O O . LYS A 1 185 ? -23.654 0.335 12.288 1.00 93.19 185 LYS A O 1
ATOM 1460 N N . TYR A 1 186 ? -22.520 -0.571 14.006 1.00 91.00 186 TYR A N 1
ATOM 1461 C CA . TYR A 1 186 ? -21.555 -1.296 13.174 1.00 91.00 186 TYR A CA 1
ATOM 1462 C C . TYR A 1 186 ? -21.912 -2.775 12.975 1.00 91.00 186 TYR A C 1
ATOM 1464 O O . TYR A 1 186 ? -21.235 -3.457 12.210 1.00 91.00 186 TYR A O 1
ATOM 1472 N N . GLY A 1 187 ? -22.965 -3.270 13.635 1.00 90.25 187 GLY A N 1
ATOM 1473 C CA . GLY A 1 187 ? -23.416 -4.657 13.509 1.00 90.25 187 GLY A CA 1
ATOM 1474 C C . GLY A 1 187 ? -22.492 -5.651 14.210 1.00 90.25 187 GLY A C 1
ATOM 1475 O O . GLY A 1 187 ? -22.189 -6.705 13.654 1.00 90.25 187 GLY A O 1
ATOM 1476 N N . PHE A 1 188 ? -22.006 -5.319 15.411 1.00 91.44 188 PHE A N 1
ATOM 1477 C CA . PHE A 1 188 ? -21.225 -6.282 16.189 1.00 91.44 188 PHE A CA 1
ATOM 1478 C C . PHE A 1 188 ? -22.103 -7.460 16.618 1.00 91.44 188 PHE A C 1
ATOM 1480 O O . PHE A 1 188 ? -23.242 -7.286 17.048 1.00 91.44 188 PHE A O 1
ATOM 1487 N N . THR A 1 189 ? -21.523 -8.656 16.600 1.00 87.44 189 THR A N 1
ATOM 1488 C CA . THR A 1 189 ? -22.115 -9.838 17.222 1.00 87.44 189 THR A CA 1
ATOM 1489 C C . THR A 1 189 ? -21.756 -9.836 18.705 1.00 87.44 189 THR A C 1
ATOM 1491 O O . THR A 1 189 ? -20.578 -9.875 19.075 1.00 87.44 189 THR A O 1
ATOM 1494 N N . SER A 1 190 ? -22.765 -9.742 19.570 1.00 76.62 190 SER A N 1
ATOM 1495 C CA . SER A 1 190 ? -22.589 -9.845 21.019 1.00 76.62 190 SER A CA 1
ATOM 1496 C C . SER A 1 190 ? -22.156 -11.262 21.376 1.00 76.62 190 SER A C 1
ATOM 1498 O O . SER A 1 190 ? -22.835 -12.226 21.025 1.00 76.62 190 SER A O 1
ATOM 1500 N N . TYR A 1 191 ? -21.037 -11.403 22.085 1.00 65.06 191 TYR A N 1
ATOM 1501 C CA . TYR A 1 191 ? -20.574 -12.718 22.515 1.00 65.06 191 TYR A CA 1
ATOM 1502 C C . TYR A 1 191 ? -21.168 -13.012 23.890 1.00 65.06 191 TYR A C 1
ATOM 1504 O O . TYR A 1 191 ? -20.559 -12.751 24.927 1.00 65.06 191 TYR A O 1
ATOM 1512 N N . VAL A 1 192 ? -22.397 -13.527 23.910 1.00 50.25 192 VAL A N 1
ATOM 1513 C CA . VAL A 1 192 ? -22.978 -14.052 25.147 1.00 50.25 192 VAL A CA 1
ATOM 1514 C C . VAL A 1 192 ? -22.325 -15.404 25.395 1.00 50.25 192 VAL A C 1
ATOM 1516 O O . VAL A 1 192 ? -22.766 -16.429 24.884 1.00 50.25 192 VAL A O 1
ATOM 1519 N N . LYS A 1 193 ? -21.230 -15.422 26.158 1.00 41.97 193 LYS A N 1
ATOM 1520 C CA . LYS A 1 193 ? -20.786 -16.678 26.757 1.00 41.97 193 LYS A CA 1
ATOM 1521 C C . LYS A 1 193 ? -21.799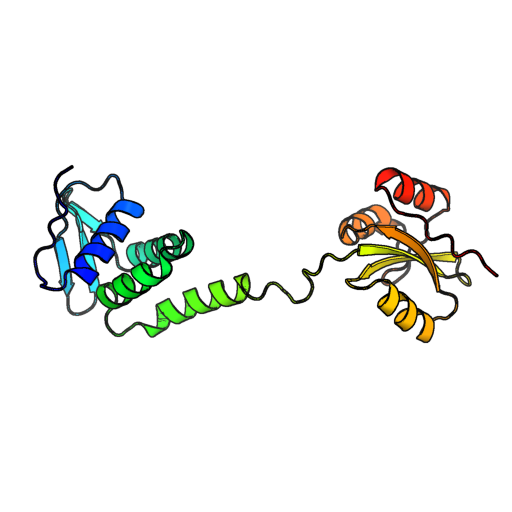 -16.986 27.855 1.00 41.97 193 LYS A C 1
ATOM 1523 O O . LYS A 1 193 ? -21.737 -16.382 28.924 1.00 41.97 193 LYS A O 1
ATOM 1528 N N . SER A 1 194 ? -22.762 -17.857 27.555 1.00 29.56 194 SER A N 1
ATOM 1529 C CA . SER A 1 194 ? -23.584 -18.510 28.570 1.00 29.56 194 SER A CA 1
ATOM 1530 C C . SER A 1 194 ? -22.632 -19.079 29.613 1.00 29.56 194 SER A C 1
ATOM 1532 O O . SER A 1 194 ? -21.819 -19.954 29.317 1.00 29.56 194 SER A O 1
ATOM 1534 N N . ILE A 1 195 ? -22.662 -18.476 30.795 1.00 28.33 195 ILE A N 1
ATOM 1535 C CA . ILE A 1 195 ? -22.000 -18.992 31.981 1.00 28.33 195 ILE A CA 1
ATOM 1536 C C . ILE A 1 195 ? -22.775 -20.263 32.328 1.00 28.33 195 ILE A C 1
ATOM 1538 O O . ILE A 1 195 ? -23.963 -20.179 32.641 1.00 28.33 195 ILE A O 1
ATOM 1542 N N . ILE A 1 196 ? -22.126 -21.415 32.183 1.00 28.80 196 ILE A N 1
ATOM 1543 C CA . ILE A 1 196 ? -22.451 -22.608 32.967 1.00 28.80 196 ILE A CA 1
ATOM 1544 C C . ILE A 1 196 ? -21.440 -22.626 34.105 1.00 28.80 196 ILE A C 1
ATOM 1546 O O . ILE A 1 196 ? -20.239 -22.427 33.797 1.00 28.80 196 ILE A O 1
#

Foldseek 3Di:
DDDADEPDDDDPLLVVLVSCLCCVLPVPFDRYWYWDDDPPFIWIQTPVRDIHGPVNLLVSLLVCVVVVSVVSSVSNLCVGPPVVSPPSCVVSVVVVCCVVCPPPPPQQWKWWWKAQQVPRWIFTDTDSDVVVVVVVVCVVPVSIDTFWIGSHPCSVVVCVVQVVQDDDDRIGPDDPVRVVCCCVVRVTDTPPPPDD

InterPro domains:
  IPR018306 Bacteriophage T5, Orf172 DNA-binding [SM00974] (116-186)

Radius of gyration: 29.11 Å; chains: 1; bounding box: 54×36×79 Å

Organism: Phocaeicola vulgatus (NCBI:txid821)